Protein AF-A0A1Y2K948-F1 (afdb_monomer)

Solvent-accessible surface area (backbone atoms only — not comparable to full-atom values): 14711 Å² total; per-residue (Å²): 136,84,90,82,86,84,80,91,77,82,89,75,90,81,90,73,77,85,71,80,77,63,78,73,80,70,70,48,70,44,44,30,46,33,81,89,44,56,34,42,36,36,42,45,98,87,27,44,30,45,31,39,24,87,93,53,79,39,36,34,46,38,35,45,44,88,91,63,41,26,38,45,36,34,38,37,26,92,68,62,97,58,74,39,96,61,67,55,98,90,25,38,16,37,16,25,32,37,37,37,36,72,87,47,70,44,36,48,24,24,25,23,60,36,92,44,62,59,44,76,71,36,77,48,38,33,31,54,33,70,65,50,56,50,53,54,58,70,70,43,49,81,62,54,48,48,49,50,53,47,49,56,72,68,56,42,74,66,55,53,54,49,52,50,49,46,52,51,53,48,51,54,48,50,55,50,45,52,73,63,33,85,77,58,87,90,61,66,66,66,47,54,50,55,50,40,53,53,41,44,77,72,69,46,48,73,68,56,39,51,55,51,47,54,50,54,50,51,50,51,51,50,47,58,74,72,50,61,88,70,76,53,66,69,60,55,52,57,50,50,53,51,50,52,55,48,53,51,54,50,52,49,59,56,68,75,71,114

Structure (mmCIF, N/CA/C/O backbone):
data_AF-A0A1Y2K948-F1
#
_entry.id   AF-A0A1Y2K948-F1
#
loop_
_atom_site.group_PDB
_atom_site.id
_atom_site.type_symbol
_atom_site.label_atom_id
_atom_site.label_alt_id
_atom_site.label_comp_id
_atom_site.label_asym_id
_atom_site.label_entity_id
_atom_site.label_seq_id
_atom_site.pdbx_PDB_ins_code
_atom_site.Cartn_x
_atom_site.Cartn_y
_atom_site.Cartn_z
_atom_site.occupancy
_atom_site.B_iso_or_equiv
_atom_site.auth_seq_id
_atom_site.auth_comp_id
_atom_site.auth_asym_id
_atom_site.auth_atom_id
_atom_site.pdbx_PDB_model_num
ATOM 1 N N . MET A 1 1 ? -26.720 -6.046 -84.213 1.00 44.28 1 MET A N 1
ATOM 2 C CA . MET A 1 1 ? -26.332 -7.373 -83.690 1.00 44.28 1 MET A CA 1
ATOM 3 C C . MET A 1 1 ? -25.231 -7.142 -82.655 1.00 44.28 1 MET A C 1
ATOM 5 O O . MET A 1 1 ? -24.280 -6.462 -83.013 1.00 44.28 1 MET A O 1
ATOM 9 N N . ASN A 1 2 ? -25.423 -7.644 -81.419 1.00 40.56 2 ASN A N 1
ATOM 10 C CA . ASN A 1 2 ? -24.584 -7.545 -80.191 1.00 40.56 2 ASN A CA 1
ATOM 11 C C . ASN A 1 2 ? -24.610 -6.148 -79.521 1.00 40.56 2 ASN A C 1
ATOM 13 O O . ASN A 1 2 ? -24.194 -5.185 -80.145 1.00 40.56 2 ASN A O 1
ATOM 17 N N . ILE A 1 3 ? -25.165 -5.864 -78.329 1.00 47.41 3 ILE A N 1
ATOM 18 C CA . ILE A 1 3 ? -25.318 -6.541 -77.016 1.00 47.41 3 ILE A CA 1
ATOM 19 C C . ILE A 1 3 ? -23.983 -6.960 -76.379 1.00 47.41 3 ILE A C 1
ATOM 21 O O . ILE A 1 3 ? -23.494 -8.042 -76.670 1.00 47.41 3 ILE A O 1
ATOM 25 N N . LEU A 1 4 ? -23.462 -6.120 -75.472 1.00 49.69 4 LEU A N 1
ATOM 26 C CA . LEU A 1 4 ? -22.624 -6.445 -74.298 1.00 49.69 4 LEU A CA 1
ATOM 27 C C . LEU A 1 4 ? -22.657 -5.211 -73.364 1.00 49.69 4 LEU A C 1
ATOM 29 O O . LEU A 1 4 ? -22.265 -4.122 -73.760 1.00 49.69 4 LEU A O 1
ATOM 33 N N . GLN A 1 5 ? -23.436 -5.266 -72.275 1.00 46.66 5 GLN A N 1
ATOM 34 C CA . GLN A 1 5 ? -23.010 -5.599 -70.896 1.00 46.66 5 GLN A CA 1
ATOM 35 C C . GLN A 1 5 ? -22.245 -4.446 -70.219 1.00 46.66 5 GLN A C 1
ATOM 37 O O . GLN A 1 5 ? -21.097 -4.195 -70.540 1.00 46.66 5 GLN A O 1
ATOM 42 N N . ARG A 1 6 ? -22.900 -3.595 -69.417 1.00 44.81 6 ARG A N 1
ATOM 43 C CA . ARG A 1 6 ? -23.461 -3.780 -68.053 1.00 44.81 6 ARG A CA 1
ATOM 44 C C . ARG A 1 6 ? -22.478 -3.359 -66.948 1.00 44.81 6 ARG A C 1
ATOM 46 O O . ARG A 1 6 ? -21.492 -4.032 -66.693 1.00 44.81 6 ARG A O 1
ATOM 53 N N . SER A 1 7 ? -22.908 -2.322 -66.227 1.00 45.66 7 SER A N 1
ATOM 54 C CA . SER A 1 7 ? -22.892 -2.249 -64.760 1.00 45.66 7 SER A CA 1
ATOM 55 C C . SER A 1 7 ? -21.538 -2.058 -64.068 1.00 45.66 7 SER A C 1
ATOM 57 O O . SER A 1 7 ? -20.966 -2.991 -63.514 1.00 45.66 7 SER A O 1
ATOM 59 N N . VAL A 1 8 ? -21.112 -0.796 -63.967 1.00 50.47 8 VAL A N 1
ATOM 60 C CA . VAL A 1 8 ? -20.237 -0.338 -62.878 1.00 50.47 8 VAL A CA 1
ATOM 61 C C . VAL A 1 8 ? -21.089 -0.304 -61.607 1.00 50.47 8 VAL A C 1
ATOM 63 O O . VAL A 1 8 ? -21.916 0.586 -61.418 1.00 50.47 8 VAL A O 1
ATOM 66 N N . PHE A 1 9 ? -20.951 -1.347 -60.790 1.00 46.16 9 PHE A N 1
ATOM 67 C CA . PHE A 1 9 ? -21.604 -1.461 -59.494 1.00 46.16 9 PHE A CA 1
ATOM 68 C C . PHE A 1 9 ? -21.012 -0.454 -58.507 1.00 46.16 9 PHE A C 1
ATOM 70 O O . PHE A 1 9 ? -19.816 -0.425 -58.229 1.00 46.16 9 PHE A O 1
ATOM 77 N N . THR A 1 10 ? -21.916 0.350 -57.971 1.00 48.75 10 THR A N 1
ATOM 78 C CA . THR A 1 10 ? -21.818 1.196 -56.791 1.00 48.75 10 THR A CA 1
ATOM 79 C C . THR A 1 10 ? -21.271 0.399 -55.594 1.00 48.75 10 THR A C 1
ATOM 81 O O . THR A 1 10 ? -21.962 -0.464 -55.064 1.00 48.75 10 THR A O 1
ATOM 84 N N . LEU A 1 11 ? -20.048 0.693 -55.144 1.00 40.94 11 LEU A N 1
ATOM 85 C CA . LEU A 1 11 ? -19.504 0.254 -53.848 1.00 40.94 11 LEU A CA 1
ATOM 86 C C . LEU A 1 11 ? -19.512 1.452 -52.885 1.00 40.94 11 LEU A C 1
ATOM 88 O O . LEU A 1 11 ? -18.485 2.010 -52.515 1.00 40.94 11 LEU A O 1
ATOM 92 N N . LEU A 1 12 ? -20.723 1.877 -52.529 1.00 47.25 12 LEU A N 1
ATOM 93 C CA . LEU A 1 12 ? -21.023 2.723 -51.377 1.00 47.25 12 LEU A CA 1
ATOM 94 C C . LEU A 1 12 ? -21.830 1.854 -50.412 1.00 47.25 12 LEU A C 1
ATOM 96 O O . LEU A 1 12 ? -22.873 1.332 -50.793 1.00 47.25 12 LEU A O 1
ATOM 100 N N . GLY A 1 13 ? -21.364 1.733 -49.171 1.00 45.91 13 GLY A N 1
ATOM 101 C CA . GLY A 1 13 ? -22.181 1.225 -48.070 1.00 45.91 13 GLY A CA 1
ATOM 102 C C . GLY A 1 13 ? -21.830 -0.178 -47.590 1.00 45.91 13 GLY A C 1
ATOM 103 O O . GLY A 1 13 ? -22.513 -1.133 -47.929 1.00 45.91 13 GLY A O 1
ATOM 104 N N . ALA A 1 14 ? -20.802 -0.267 -46.741 1.00 42.69 14 ALA A N 1
ATOM 105 C CA . ALA A 1 14 ? -20.766 -1.152 -45.569 1.00 42.69 14 ALA A CA 1
ATOM 106 C C . ALA A 1 14 ? -19.476 -0.907 -44.758 1.00 42.69 14 ALA A C 1
ATOM 108 O O . ALA A 1 14 ? -18.678 -1.813 -44.553 1.00 42.69 14 ALA A O 1
ATOM 109 N N . LEU A 1 15 ? -19.254 0.325 -44.285 1.00 42.09 15 LEU A N 1
ATOM 110 C CA . LEU A 1 15 ? -18.354 0.566 -43.147 1.00 42.09 15 LEU A CA 1
ATOM 111 C C . LEU A 1 15 ? -19.220 0.840 -41.914 1.00 42.09 15 LEU A C 1
ATOM 113 O O . LEU A 1 15 ? -19.187 1.904 -41.305 1.00 42.09 15 LEU A O 1
ATOM 117 N N . ALA A 1 16 ? -20.098 -0.120 -41.633 1.00 41.72 16 ALA A N 1
ATOM 118 C CA . ALA A 1 16 ? -20.905 -0.141 -40.434 1.00 41.72 16 ALA A CA 1
ATOM 119 C C . ALA A 1 16 ? -20.088 -0.796 -39.314 1.00 41.72 16 ALA A C 1
ATOM 121 O O . ALA A 1 16 ? -19.691 -1.952 -39.426 1.00 41.72 16 ALA A O 1
ATOM 122 N N . LEU A 1 17 ? -19.904 -0.042 -38.229 1.00 42.88 17 LEU A N 1
ATOM 123 C CA . LEU A 1 17 ? -19.828 -0.560 -36.862 1.00 42.88 17 LEU A CA 1
ATOM 124 C C . LEU A 1 17 ? -18.712 -1.584 -36.592 1.00 42.88 17 LEU A C 1
ATOM 126 O O . LEU A 1 17 ? -18.973 -2.703 -36.153 1.00 42.88 17 LEU A O 1
ATOM 130 N N . LEU A 1 18 ? -17.451 -1.153 -36.683 1.00 37.81 18 LEU A N 1
ATOM 131 C CA . LEU A 1 18 ? -16.476 -1.635 -35.702 1.00 37.81 18 LEU A CA 1
ATOM 132 C C . LEU A 1 18 ? -16.803 -0.937 -34.382 1.00 37.81 18 LEU A C 1
ATOM 134 O O . LEU A 1 18 ? -16.282 0.131 -34.069 1.00 37.81 18 LEU A O 1
ATOM 138 N N . LEU A 1 19 ? -17.755 -1.533 -33.662 1.00 41.06 19 LEU A N 1
ATOM 139 C CA . LEU A 1 19 ? -17.954 -1.332 -32.236 1.00 41.06 19 LEU A CA 1
ATOM 140 C C . LEU A 1 19 ? -16.572 -1.329 -31.586 1.00 41.06 19 LEU A C 1
ATOM 142 O O . LEU A 1 19 ? -15.874 -2.341 -31.576 1.00 41.06 19 LEU A O 1
ATOM 146 N N . SER A 1 20 ? -16.180 -0.163 -31.087 1.00 37.69 20 SER A N 1
ATOM 147 C CA . SER A 1 20 ? -15.058 0.022 -30.188 1.00 37.69 20 SER A CA 1
ATOM 148 C C . SER A 1 20 ? -15.343 -0.770 -28.915 1.00 37.69 20 SER A C 1
ATOM 150 O O . SER A 1 20 ? -15.793 -0.222 -27.909 1.00 37.69 20 SER A O 1
ATOM 152 N N . SER A 1 21 ? -15.108 -2.078 -28.949 1.00 44.91 21 SER A N 1
ATOM 153 C CA . SER A 1 21 ? -14.828 -2.859 -27.756 1.00 44.91 21 SER A CA 1
ATOM 154 C C . SER A 1 21 ? -13.472 -2.378 -27.251 1.00 44.91 21 SER A C 1
ATOM 156 O O . SER A 1 21 ? -12.442 -3.008 -27.491 1.00 44.91 21 SER A O 1
ATOM 158 N N . GLY A 1 22 ? -13.466 -1.195 -26.630 1.00 49.19 22 GLY A N 1
ATOM 159 C CA . GLY A 1 22 ? -12.359 -0.797 -25.782 1.00 49.19 22 GLY A CA 1
ATOM 160 C C . GLY A 1 22 ? -12.136 -1.941 -24.794 1.00 49.19 22 GLY A C 1
ATOM 161 O O . GLY A 1 22 ? -13.126 -2.501 -24.306 1.00 49.19 22 GLY A O 1
ATOM 162 N N . PRO A 1 23 ? -10.887 -2.372 -24.561 1.00 49.88 23 PRO A N 1
ATOM 163 C CA . PRO A 1 23 ? -10.631 -3.374 -23.544 1.00 49.88 23 PRO A CA 1
ATOM 164 C C . PRO A 1 23 ? -11.259 -2.855 -22.253 1.00 49.88 23 PRO A C 1
ATOM 166 O O . PRO A 1 23 ? -10.941 -1.749 -21.820 1.00 49.88 23 PRO A O 1
ATOM 169 N N . ALA A 1 24 ? -12.204 -3.615 -21.692 1.00 48.19 24 ALA A N 1
ATOM 170 C CA . ALA A 1 24 ? -12.688 -3.357 -20.348 1.00 48.19 24 ALA A CA 1
ATOM 171 C C . ALA A 1 24 ? -11.440 -3.255 -19.471 1.00 48.19 24 ALA A C 1
ATOM 173 O O . ALA A 1 24 ? -10.643 -4.199 -19.446 1.00 48.19 24 ALA A O 1
ATOM 174 N N . LEU A 1 25 ? -11.226 -2.077 -18.882 1.00 43.94 25 LEU A N 1
ATOM 175 C CA . LEU A 1 25 ? -10.074 -1.803 -18.039 1.00 43.94 25 LEU A CA 1
ATOM 176 C C . LEU A 1 25 ? -10.052 -2.893 -16.971 1.00 43.94 25 LEU A C 1
ATOM 178 O O . LEU A 1 25 ? -11.013 -3.108 -16.230 1.00 43.94 25 LEU A O 1
ATOM 182 N N . ALA A 1 26 ? -9.033 -3.739 -17.066 1.00 52.94 26 ALA A N 1
ATOM 183 C CA . ALA A 1 26 ? -9.012 -4.987 -16.340 1.00 52.94 26 ALA A CA 1
ATOM 184 C C . ALA A 1 26 ? -8.593 -4.676 -14.908 1.00 52.94 26 ALA A C 1
ATOM 186 O O . ALA A 1 26 ? -7.407 -4.481 -14.654 1.00 52.94 26 ALA A O 1
ATOM 187 N N . MET A 1 27 ? -9.576 -4.669 -14.006 1.00 58.59 27 MET A N 1
ATOM 188 C CA . MET A 1 27 ? -9.406 -4.670 -12.553 1.00 58.59 27 MET A CA 1
ATOM 189 C C . MET A 1 27 ? -8.199 -5.547 -12.179 1.00 58.59 27 MET A C 1
ATOM 191 O O . MET A 1 27 ? -8.191 -6.759 -12.445 1.00 58.59 27 MET A O 1
ATOM 195 N N . GLN A 1 28 ? -7.133 -4.939 -11.652 1.00 71.00 28 GLN A N 1
ATOM 196 C CA . GLN A 1 28 ? -5.890 -5.662 -11.403 1.00 71.00 28 GLN A CA 1
ATOM 197 C C . GLN A 1 28 ? -5.957 -6.310 -10.020 1.00 71.00 28 GLN A C 1
ATOM 199 O O . GLN A 1 28 ? -5.697 -5.680 -8.999 1.00 71.00 28 GLN A O 1
ATOM 204 N N . GLU A 1 29 ? -6.311 -7.595 -9.988 1.00 85.38 29 GLU A N 1
ATOM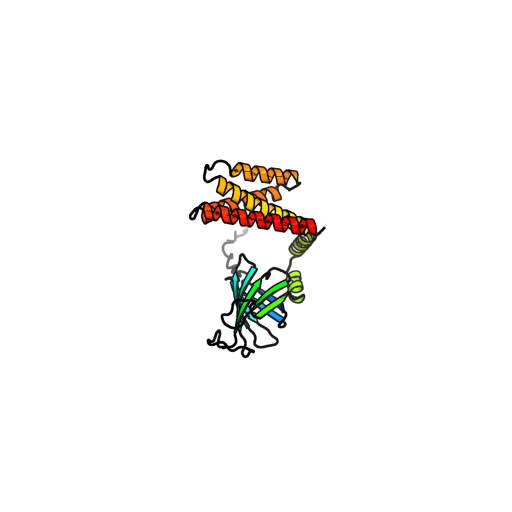 205 C CA . GLU A 1 29 ? -6.236 -8.401 -8.771 1.00 85.38 29 GLU A CA 1
ATOM 206 C C . GLU A 1 29 ? -4.814 -8.958 -8.585 1.00 85.38 29 GLU A C 1
ATOM 208 O O . GLU A 1 29 ? -4.330 -9.789 -9.364 1.00 85.38 29 GLU A O 1
ATOM 213 N N . LEU A 1 30 ? -4.135 -8.492 -7.538 1.00 88.62 30 LEU A N 1
ATOM 214 C CA . LEU A 1 30 ? -2.804 -8.910 -7.116 1.00 88.62 30 LEU A CA 1
ATOM 215 C C . LEU A 1 30 ? -2.905 -9.908 -5.958 1.00 88.62 30 LEU A C 1
ATOM 217 O O . LEU A 1 30 ? -3.477 -9.611 -4.910 1.00 88.62 30 LEU A O 1
ATOM 221 N N . GLU A 1 31 ? -2.287 -11.077 -6.107 1.00 92.31 31 GLU A N 1
ATOM 222 C CA . GLU A 1 31 ? -2.204 -12.067 -5.031 1.00 92.31 31 GLU A CA 1
ATOM 223 C C . GLU A 1 31 ? -0.875 -11.944 -4.277 1.00 92.31 31 GLU A C 1
ATOM 225 O O . GLU A 1 31 ? 0.206 -12.027 -4.869 1.00 92.31 31 GLU A O 1
ATOM 230 N N . TRP A 1 32 ? -0.943 -11.870 -2.952 1.00 93.88 32 TRP A N 1
ATOM 231 C CA . TRP A 1 32 ? 0.197 -11.758 -2.049 1.00 93.88 32 TRP A CA 1
ATOM 232 C C . TRP A 1 32 ? 0.177 -12.861 -0.992 1.00 93.88 32 TRP A C 1
ATOM 234 O O . TRP A 1 32 ? -0.871 -13.248 -0.484 1.00 93.88 32 TRP A O 1
ATOM 244 N N . LYS A 1 33 ? 1.357 -13.339 -0.600 1.00 95.06 33 LYS A N 1
ATOM 245 C CA . LYS A 1 33 ? 1.556 -14.112 0.629 1.00 95.06 33 LYS A CA 1
ATOM 246 C C . LYS A 1 33 ? 2.041 -13.155 1.710 1.00 95.06 33 LYS A C 1
ATOM 248 O O . LYS A 1 33 ? 3.154 -12.650 1.591 1.00 95.06 33 LYS A O 1
ATOM 253 N N . THR A 1 34 ? 1.234 -12.918 2.740 1.00 96.44 34 THR A N 1
ATOM 254 C CA . THR A 1 34 ? 1.553 -11.968 3.818 1.00 96.44 34 THR A CA 1
ATOM 255 C C . THR A 1 34 ? 1.812 -12.669 5.148 1.00 96.44 34 THR A C 1
ATOM 257 O O . THR A 1 34 ? 1.517 -13.858 5.293 1.00 96.44 34 THR A O 1
ATOM 260 N N . ASP A 1 35 ? 2.317 -11.920 6.127 1.00 95.00 35 ASP A N 1
ATOM 261 C CA . ASP A 1 35 ? 2.505 -12.380 7.513 1.00 95.00 35 ASP A CA 1
ATOM 262 C C . ASP A 1 35 ? 1.190 -12.867 8.159 1.00 95.00 35 ASP A C 1
ATOM 264 O O . ASP A 1 35 ? 1.210 -13.679 9.080 1.00 95.00 35 ASP A O 1
ATOM 268 N N . PHE A 1 36 ? 0.044 -12.418 7.635 1.00 94.12 36 PHE A N 1
ATOM 269 C CA . PHE A 1 36 ? -1.300 -12.753 8.114 1.00 94.12 36 PHE A CA 1
ATOM 270 C C . PHE A 1 36 ? -2.043 -13.739 7.199 1.00 94.12 36 PHE A C 1
ATOM 272 O O . PHE A 1 36 ? -3.237 -13.953 7.364 1.00 94.12 36 PHE A O 1
ATOM 279 N N . GLY A 1 37 ? -1.355 -14.350 6.229 1.00 94.62 37 GLY A N 1
ATOM 280 C CA . GLY A 1 37 ? -1.951 -15.284 5.270 1.00 94.62 37 GLY A CA 1
ATOM 281 C C . GLY A 1 37 ? -2.044 -14.723 3.847 1.00 94.62 37 GLY A C 1
ATOM 282 O O . GLY A 1 37 ? -1.470 -13.665 3.550 1.00 94.62 37 GLY A O 1
ATOM 283 N N . PRO A 1 38 ? -2.694 -15.453 2.924 1.00 95.12 38 PRO A N 1
ATOM 284 C CA . PRO A 1 38 ? -2.871 -15.003 1.552 1.00 95.12 38 PRO A CA 1
ATOM 285 C C . PRO A 1 38 ? -3.785 -13.777 1.503 1.00 95.12 38 PRO A C 1
ATOM 287 O O . PRO A 1 38 ? -4.797 -13.718 2.193 1.00 95.12 38 PRO A O 1
ATOM 290 N N . MET A 1 39 ? -3.427 -12.813 0.663 1.00 96.00 39 MET A N 1
ATOM 291 C CA . MET A 1 39 ? -4.179 -11.586 0.433 1.00 96.00 39 MET A CA 1
ATOM 292 C C . MET A 1 39 ? -4.404 -11.419 -1.065 1.00 96.00 39 MET A C 1
ATOM 294 O O . MET A 1 39 ? -3.447 -11.456 -1.835 1.00 96.00 39 MET A O 1
ATOM 298 N N . ALA A 1 40 ? -5.647 -11.198 -1.466 1.00 94.88 40 ALA A N 1
ATOM 299 C CA . ALA A 1 40 ? -5.989 -10.709 -2.793 1.00 94.88 40 ALA A CA 1
ATOM 300 C C . ALA A 1 40 ? -6.272 -9.208 -2.688 1.00 94.88 40 ALA A C 1
ATOM 302 O O . ALA A 1 40 ? -7.168 -8.814 -1.944 1.00 94.88 40 ALA A O 1
ATOM 303 N N . LEU A 1 41 ? -5.490 -8.379 -3.375 1.00 94.44 41 LEU A N 1
ATOM 304 C CA . LEU A 1 41 ? -5.645 -6.927 -3.412 1.00 94.44 41 LEU A CA 1
ATOM 305 C C . LEU A 1 41 ? -6.113 -6.517 -4.804 1.00 94.44 41 LEU A C 1
ATOM 307 O O . LEU A 1 41 ? -5.426 -6.775 -5.785 1.00 94.44 41 LEU A O 1
ATOM 311 N N . THR A 1 42 ? -7.273 -5.886 -4.874 1.00 93.56 42 THR A N 1
ATOM 312 C CA . THR A 1 42 ? -7.817 -5.290 -6.091 1.00 93.56 42 THR A CA 1
ATOM 313 C C . THR A 1 42 ? -7.569 -3.793 -6.051 1.00 93.56 42 THR A C 1
ATOM 315 O O . THR A 1 42 ? -7.819 -3.177 -5.016 1.00 93.56 42 THR A O 1
ATOM 318 N N . ILE A 1 43 ? -7.075 -3.235 -7.153 1.00 90.44 43 ILE A N 1
ATOM 319 C CA . ILE A 1 43 ? -6.892 -1.794 -7.335 1.00 90.44 43 ILE A CA 1
ATOM 320 C C . ILE A 1 43 ? -7.679 -1.392 -8.584 1.00 90.44 43 ILE A C 1
ATOM 322 O O . ILE A 1 43 ? -7.489 -1.992 -9.649 1.00 90.44 43 ILE A O 1
ATOM 326 N N . ASP A 1 44 ? -8.569 -0.423 -8.416 1.00 89.12 44 ASP A N 1
ATOM 327 C CA . ASP A 1 44 ? -9.372 0.178 -9.475 1.00 89.12 44 ASP A CA 1
ATOM 328 C C . ASP A 1 44 ? -8.604 1.327 -10.148 1.00 89.12 44 ASP A C 1
ATOM 330 O O . ASP A 1 44 ? -7.613 1.835 -9.620 1.00 89.12 44 ASP A O 1
ATOM 334 N N . ASP A 1 45 ? -9.066 1.755 -11.324 1.00 84.06 45 ASP A N 1
ATOM 335 C CA . ASP A 1 45 ? -8.378 2.775 -12.131 1.00 84.06 45 ASP A CA 1
ATOM 336 C C . ASP A 1 45 ? -8.337 4.162 -11.465 1.00 84.06 45 ASP A C 1
ATOM 338 O O . ASP A 1 45 ? -7.502 4.990 -11.820 1.00 84.06 45 ASP A O 1
ATOM 342 N N . ASP A 1 46 ? -9.233 4.428 -10.510 1.00 86.00 46 ASP A N 1
ATOM 343 C CA . ASP A 1 46 ? -9.267 5.671 -9.727 1.00 86.00 46 ASP A CA 1
ATOM 344 C C . ASP A 1 46 ? -8.370 5.623 -8.475 1.00 86.00 46 ASP A C 1
ATOM 346 O O . ASP A 1 46 ? -8.388 6.540 -7.651 1.00 86.00 46 ASP A O 1
ATOM 350 N N . GLY A 1 47 ? -7.603 4.540 -8.319 1.00 88.69 47 GLY A N 1
ATOM 351 C CA . GLY A 1 47 ? -6.727 4.303 -7.182 1.00 88.69 47 GLY A CA 1
ATOM 352 C C . GLY A 1 47 ? -7.442 3.734 -5.957 1.00 88.69 47 GLY A C 1
ATOM 353 O O . GLY A 1 47 ? -6.776 3.442 -4.962 1.00 88.69 47 GLY A O 1
ATOM 354 N N . THR A 1 48 ? -8.762 3.530 -5.982 1.00 94.19 48 THR A N 1
ATOM 355 C CA . THR A 1 48 ? -9.472 2.827 -4.906 1.00 94.19 48 THR A CA 1
ATOM 356 C C . THR A 1 48 ? -8.987 1.384 -4.821 1.00 94.19 48 THR A C 1
ATOM 358 O O . THR A 1 48 ? -8.731 0.732 -5.830 1.00 94.19 48 THR A O 1
ATOM 361 N N . ALA A 1 49 ? -8.832 0.864 -3.603 1.00 95.12 49 ALA A N 1
ATOM 362 C CA . ALA A 1 49 ? -8.342 -0.489 -3.399 1.00 95.12 49 ALA A CA 1
ATOM 363 C C 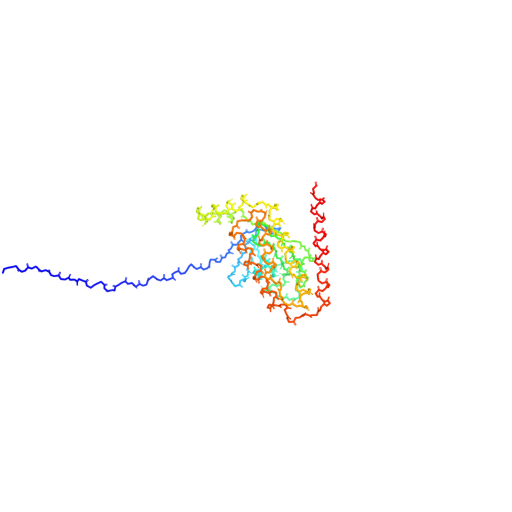. ALA A 1 49 ? -9.106 -1.250 -2.307 1.00 95.12 49 ALA A C 1
ATOM 365 O O . ALA A 1 49 ? -9.317 -0.756 -1.192 1.00 95.12 49 ALA A O 1
ATOM 366 N N . GLU A 1 50 ? -9.458 -2.503 -2.612 1.00 97.31 50 GLU A N 1
ATOM 367 C CA . GLU A 1 50 ? -10.047 -3.464 -1.675 1.00 97.31 50 GLU A CA 1
ATOM 368 C C . GLU A 1 50 ? -9.145 -4.697 -1.556 1.00 97.31 50 GLU A C 1
ATOM 370 O O . GLU A 1 50 ? -8.755 -5.313 -2.548 1.00 97.31 50 GLU A O 1
ATOM 375 N N . GLY A 1 51 ? -8.834 -5.097 -0.324 1.00 96.62 51 GLY A N 1
ATOM 376 C CA . GLY A 1 51 ? -8.116 -6.336 -0.037 1.00 96.62 51 GLY A CA 1
ATOM 377 C C . GLY A 1 51 ? -9.006 -7.370 0.642 1.00 96.62 51 GLY A C 1
ATOM 378 O O . GLY A 1 51 ? -9.837 -7.029 1.483 1.00 96.62 51 GLY A O 1
ATOM 379 N N . LYS A 1 52 ? -8.818 -8.649 0.318 1.00 96.81 52 LYS A N 1
ATOM 380 C CA . LYS A 1 52 ? -9.540 -9.783 0.910 1.00 96.81 52 LYS A CA 1
ATOM 381 C C . LYS A 1 52 ? -8.560 -10.860 1.350 1.00 96.81 52 LYS A C 1
ATOM 383 O O . LYS A 1 52 ? -7.604 -11.169 0.641 1.00 96.81 52 LYS A O 1
ATOM 388 N N . TYR A 1 53 ? -8.834 -11.455 2.502 1.00 94.62 53 TYR A N 1
ATOM 389 C CA . TYR A 1 53 ? -8.091 -12.595 3.029 1.00 94.62 53 TYR A CA 1
ATOM 390 C C . TYR A 1 53 ? -8.926 -13.862 2.866 1.00 94.62 53 TYR A C 1
ATOM 392 O O . TYR A 1 53 ? -9.725 -14.125 3.745 1.00 94.62 53 TYR A O 1
ATOM 400 N N . PRO A 1 54 ? -8.807 -14.646 1.783 1.00 88.75 54 PRO A N 1
ATOM 401 C CA . PRO A 1 54 ? -9.740 -15.741 1.483 1.00 88.75 54 PRO A CA 1
ATOM 402 C C . PRO A 1 54 ? -9.849 -16.808 2.582 1.00 88.75 54 PRO A C 1
ATOM 404 O O . PRO A 1 54 ? -10.891 -17.448 2.708 1.00 88.75 54 PRO A O 1
ATOM 407 N N . ASP A 1 55 ? -8.810 -16.967 3.400 1.00 87.50 55 ASP A N 1
ATOM 408 C CA . ASP A 1 55 ? -8.783 -17.947 4.488 1.00 87.50 55 ASP A CA 1
ATOM 409 C C . ASP A 1 55 ? -9.602 -17.501 5.716 1.00 87.50 55 ASP A C 1
ATOM 411 O O . ASP A 1 55 ? -9.860 -18.302 6.615 1.00 87.50 55 ASP A O 1
ATOM 415 N N . TYR A 1 56 ? -10.014 -16.229 5.784 1.00 90.19 56 TYR A N 1
ATOM 416 C CA . TYR A 1 56 ? -10.862 -15.706 6.854 1.00 90.19 56 TYR A CA 1
ATOM 417 C C . TYR A 1 56 ? -11.701 -14.498 6.398 1.00 90.19 56 TYR A C 1
ATOM 419 O O . TYR A 1 56 ? -11.830 -14.165 5.232 1.00 90.19 56 TYR A O 1
ATOM 427 N N . THR A 1 57 ? -12.383 -13.826 7.314 1.00 92.12 57 THR A N 1
ATOM 428 C CA . THR A 1 57 ? -13.311 -12.730 6.973 1.00 92.12 57 THR A CA 1
ATOM 429 C C . THR A 1 57 ? -12.652 -11.347 7.014 1.00 92.12 57 THR A C 1
ATOM 431 O O . THR A 1 57 ? -13.329 -10.345 7.244 1.00 92.12 57 THR A O 1
ATOM 434 N N . GLY A 1 58 ? -11.325 -11.285 6.881 1.00 95.31 58 GLY A N 1
ATOM 435 C CA . GLY A 1 58 ? -10.562 -10.042 6.933 1.00 95.31 58 GLY A CA 1
ATOM 436 C C . GLY A 1 58 ? -10.606 -9.288 5.616 1.00 95.31 58 GLY A C 1
ATOM 437 O O . GLY A 1 58 ? -10.483 -9.881 4.543 1.00 95.31 58 GLY A O 1
ATOM 438 N N . LYS A 1 59 ? -10.767 -7.970 5.712 1.00 97.94 59 LYS A N 1
ATOM 439 C CA . LYS A 1 59 ? -10.824 -7.073 4.561 1.00 97.94 59 LYS A CA 1
ATOM 440 C C . LYS A 1 59 ? -9.928 -5.861 4.748 1.00 97.94 59 LYS A C 1
ATOM 442 O O . LYS A 1 59 ? -9.671 -5.453 5.880 1.00 97.94 59 LYS A O 1
ATOM 447 N N . LEU A 1 60 ? -9.499 -5.283 3.637 1.00 98.19 60 LEU A N 1
ATOM 448 C CA . LEU A 1 60 ? -8.794 -4.013 3.565 1.00 98.19 60 LEU A CA 1
ATOM 449 C C . LEU A 1 60 ? -9.603 -3.047 2.705 1.00 98.19 60 LEU A C 1
ATOM 451 O O . LEU A 1 60 ? -10.153 -3.461 1.688 1.00 98.19 60 LEU A O 1
ATOM 455 N N . TYR A 1 61 ? -9.630 -1.780 3.095 1.00 98.38 61 TYR A N 1
ATOM 456 C CA . TYR A 1 61 ? -10.247 -0.700 2.330 1.00 98.38 61 TYR A CA 1
ATOM 457 C C . TYR A 1 61 ? -9.314 0.502 2.338 1.00 98.38 61 TYR A C 1
ATOM 459 O O . TYR A 1 61 ? -8.839 0.889 3.408 1.00 98.38 61 TYR A O 1
ATOM 467 N N . GLY A 1 62 ? -9.053 1.098 1.183 1.00 97.38 62 GLY A N 1
ATOM 468 C CA . GLY A 1 62 ? -8.181 2.263 1.096 1.00 97.38 62 GLY A CA 1
ATOM 469 C C . GLY A 1 62 ? -7.982 2.737 -0.331 1.00 97.38 62 GLY A C 1
ATOM 470 O O . GLY A 1 62 ? -8.788 2.439 -1.209 1.00 97.38 62 GLY A O 1
ATOM 471 N N . SER A 1 63 ? -6.889 3.456 -0.541 1.00 96.00 63 SER A N 1
ATOM 472 C CA . SER A 1 63 ? -6.473 3.931 -1.854 1.00 96.00 63 SER A CA 1
ATOM 473 C C . SER A 1 63 ? -4.974 3.743 -2.048 1.00 96.00 63 SER A C 1
ATOM 475 O O . SER A 1 63 ? -4.202 3.714 -1.082 1.00 96.00 63 SER A O 1
ATOM 477 N N . VAL A 1 64 ? -4.564 3.614 -3.303 1.00 93.12 64 VAL A N 1
ATOM 478 C CA . VAL A 1 64 ? -3.172 3.652 -3.731 1.00 93.12 64 VAL A CA 1
ATOM 479 C C . VAL A 1 64 ? -2.854 5.066 -4.186 1.00 93.12 64 VAL A C 1
ATOM 481 O O . VAL A 1 64 ? -3.563 5.651 -4.993 1.00 93.12 64 VAL A O 1
ATOM 484 N N . GLU A 1 65 ? -1.791 5.633 -3.635 1.00 87.88 65 GLU A N 1
ATOM 485 C CA . GLU A 1 65 ? -1.269 6.918 -4.081 1.00 87.88 65 GLU A CA 1
ATOM 486 C C . GLU A 1 65 ? -0.350 6.677 -5.288 1.00 87.88 65 GLU A C 1
ATOM 488 O O . GLU A 1 65 ? 0.730 6.092 -5.136 1.00 87.88 65 GLU A O 1
ATOM 493 N N . ASP A 1 66 ? -0.788 7.124 -6.471 1.00 64.00 66 ASP A N 1
ATOM 494 C CA . ASP A 1 66 ? -0.178 6.843 -7.785 1.00 64.00 66 ASP A CA 1
ATOM 495 C C . ASP A 1 66 ? 1.339 7.073 -7.836 1.00 64.00 66 ASP A C 1
ATOM 497 O O . ASP A 1 66 ? 2.085 6.299 -8.434 1.00 64.00 66 ASP A O 1
ATOM 501 N N . ASN A 1 67 ? 1.825 8.106 -7.148 1.00 63.50 67 ASN A N 1
ATOM 502 C CA . ASN A 1 67 ? 3.236 8.498 -7.187 1.00 63.50 67 ASN A CA 1
ATOM 503 C C . ASN A 1 67 ? 4.118 7.740 -6.184 1.00 63.50 67 ASN A C 1
ATOM 505 O O . ASN A 1 67 ? 5.344 7.769 -6.291 1.00 63.50 67 ASN A O 1
ATOM 509 N N . GLU A 1 68 ? 3.522 7.085 -5.187 1.00 59.84 68 GLU A N 1
ATOM 510 C CA . GLU A 1 68 ? 4.262 6.521 -4.054 1.00 59.84 68 GLU A CA 1
ATOM 511 C C . GLU A 1 68 ? 4.255 4.988 -4.013 1.00 59.84 68 GLU A C 1
ATOM 513 O O . GLU A 1 68 ? 4.928 4.402 -3.160 1.00 59.84 68 GLU A O 1
ATOM 518 N N . ASN A 1 69 ? 3.524 4.317 -4.918 1.00 83.56 69 ASN A N 1
ATOM 519 C CA . ASN A 1 69 ? 3.290 2.865 -4.849 1.00 83.56 69 ASN A CA 1
ATOM 520 C C . ASN A 1 69 ? 2.885 2.438 -3.425 1.00 83.56 69 ASN A C 1
ATOM 522 O O . ASN A 1 69 ? 3.369 1.432 -2.878 1.00 83.56 69 ASN A O 1
ATOM 526 N N . ARG A 1 70 ? 2.051 3.283 -2.807 1.00 92.25 70 ARG A N 1
ATOM 527 C CA . ARG A 1 70 ? 1.721 3.257 -1.388 1.00 92.25 70 ARG A CA 1
ATOM 528 C C . ARG A 1 70 ? 0.222 3.104 -1.223 1.00 92.25 70 ARG A C 1
ATOM 530 O O . ARG A 1 70 ? -0.533 3.965 -1.651 1.00 92.25 70 ARG A O 1
ATOM 537 N N . PHE A 1 71 ? -0.192 2.029 -0.566 1.00 96.12 71 PHE A N 1
ATOM 538 C CA . PHE A 1 71 ? -1.567 1.867 -0.110 1.00 96.12 71 PHE A CA 1
ATOM 539 C C . PHE A 1 71 ? -1.702 2.480 1.275 1.00 96.12 71 PHE A C 1
ATOM 541 O O . PHE A 1 71 ? -0.894 2.187 2.162 1.00 96.12 71 PHE A O 1
ATOM 548 N N . VAL A 1 72 ? -2.743 3.279 1.472 1.00 97.31 72 VAL A N 1
ATOM 549 C CA . VAL A 1 72 ? -3.130 3.829 2.771 1.00 97.31 72 VAL A CA 1
ATOM 550 C C . VAL A 1 72 ? -4.592 3.487 3.010 1.00 97.31 72 VAL A C 1
ATOM 552 O O . VAL A 1 72 ? -5.445 3.732 2.158 1.00 97.31 72 VAL A O 1
ATOM 555 N N . GLY A 1 73 ? -4.897 2.909 4.169 1.00 97.75 73 GLY A N 1
ATOM 556 C CA . GLY A 1 73 ? -6.263 2.498 4.448 1.00 97.75 73 GLY A CA 1
ATOM 557 C C . GLY A 1 73 ? -6.473 1.863 5.810 1.00 97.75 73 GLY A C 1
ATOM 558 O O . GLY A 1 73 ? -5.753 2.121 6.779 1.00 97.75 73 GLY A O 1
ATOM 559 N N . TYR A 1 74 ? -7.490 1.010 5.866 1.00 98.31 74 TYR A N 1
ATOM 560 C CA . TYR A 1 74 ? -7.941 0.329 7.066 1.00 98.31 74 TYR A CA 1
ATOM 561 C C . TYR A 1 74 ? -8.060 -1.169 6.832 1.00 98.31 74 TYR A C 1
ATOM 563 O O . TYR A 1 74 ? -8.545 -1.605 5.790 1.00 98.31 74 TYR A O 1
ATOM 571 N N . TRP A 1 75 ? -7.690 -1.953 7.839 1.00 98.44 75 TRP A N 1
ATOM 572 C CA . TRP A 1 75 ? -8.079 -3.354 7.920 1.00 98.44 75 TRP A CA 1
ATOM 573 C C . TRP A 1 75 ? -9.328 -3.484 8.789 1.00 98.44 75 TRP A C 1
ATOM 575 O O . TRP A 1 75 ? -9.500 -2.742 9.754 1.00 98.44 75 TRP A O 1
ATOM 585 N N . VAL A 1 76 ? -10.210 -4.420 8.444 1.00 98.38 76 VAL A N 1
ATOM 586 C CA . VAL A 1 76 ? -11.485 -4.659 9.130 1.00 98.38 76 VAL A CA 1
ATOM 587 C C . VAL A 1 76 ? -11.714 -6.160 9.267 1.00 98.38 76 VAL A C 1
ATOM 589 O O . VAL A 1 76 ? -11.531 -6.917 8.314 1.00 98.38 76 VAL A O 1
ATOM 592 N N . GLN A 1 77 ? -12.131 -6.601 10.453 1.00 96.69 77 GLN A N 1
ATOM 593 C CA . GLN A 1 77 ? -12.437 -8.004 10.751 1.00 96.69 77 GLN A CA 1
ATOM 594 C C . GLN A 1 77 ? -13.705 -8.109 11.611 1.00 96.69 77 GLN A C 1
ATOM 596 O O . GLN A 1 77 ? -14.067 -7.142 12.273 1.00 96.69 77 GLN A O 1
ATOM 601 N N . PRO A 1 78 ? -14.407 -9.254 11.664 1.00 95.00 78 PRO A N 1
ATOM 602 C CA . PRO A 1 78 ? -15.559 -9.416 12.558 1.00 95.00 78 PRO A CA 1
ATOM 603 C C . PRO A 1 78 ? -15.198 -9.480 14.043 1.00 95.00 78 PRO A C 1
ATOM 605 O O . PRO A 1 78 ? -16.044 -9.183 14.885 1.00 95.00 78 PRO A O 1
ATOM 608 N N . ARG A 1 79 ? -13.969 -9.902 14.365 1.00 94.38 79 ARG A N 1
ATOM 609 C CA . ARG A 1 79 ? -13.417 -9.993 15.722 1.00 94.38 79 ARG A CA 1
ATOM 610 C C . ARG A 1 79 ? -11.916 -9.741 15.683 1.00 94.38 79 ARG A C 1
ATOM 612 O O . ARG A 1 79 ? -11.267 -10.116 14.715 1.00 94.38 79 ARG A O 1
ATOM 619 N N . SER A 1 80 ? -11.396 -9.132 16.740 1.00 94.31 80 SER A N 1
ATOM 620 C CA . SER A 1 80 ? -9.967 -8.948 16.980 1.00 94.31 80 SER A CA 1
ATOM 621 C C . SER A 1 80 ? -9.722 -8.737 18.479 1.00 94.31 80 SER A C 1
ATOM 623 O O . SER A 1 80 ? -10.682 -8.629 19.247 1.00 94.31 80 SER A O 1
ATOM 625 N N . GLU A 1 81 ? -8.462 -8.682 18.901 1.00 94.25 81 GLU A N 1
ATOM 626 C CA . GLU A 1 81 ? -8.072 -8.514 20.309 1.00 94.25 81 GLU A CA 1
ATOM 627 C C . GLU A 1 81 ? -8.522 -7.164 20.876 1.00 94.25 81 GLU A C 1
ATOM 629 O O . GLU A 1 81 ? -8.898 -7.073 22.045 1.00 94.25 81 GLU A O 1
ATOM 634 N N . LEU A 1 82 ? -8.520 -6.119 20.040 1.00 97.31 82 LEU A N 1
ATOM 635 C CA . LEU A 1 82 ? -8.944 -4.780 20.429 1.00 97.31 82 LEU A CA 1
ATOM 636 C C . LEU A 1 82 ? -10.229 -4.368 19.708 1.00 97.31 82 LEU A C 1
ATOM 638 O O . LEU A 1 82 ? -10.299 -4.339 18.478 1.00 97.31 82 LEU A O 1
ATOM 642 N N . ARG A 1 83 ? -11.236 -3.988 20.498 1.00 98.25 83 ARG A N 1
ATOM 643 C CA . ARG A 1 83 ? -12.465 -3.356 20.016 1.00 98.25 83 ARG A CA 1
ATOM 644 C C . ARG A 1 83 ? -12.315 -1.834 20.028 1.00 98.25 83 ARG A C 1
ATOM 646 O O . ARG A 1 83 ? -11.970 -1.256 21.054 1.00 98.25 83 ARG A O 1
ATOM 653 N N . CYS A 1 84 ? -12.644 -1.195 18.915 1.00 98.31 84 CYS A N 1
ATOM 654 C CA . CYS A 1 84 ? -12.681 0.255 18.767 1.00 98.31 84 CYS A CA 1
ATOM 655 C C . CYS A 1 84 ? -14.002 0.847 19.275 1.00 98.31 84 CYS A C 1
ATOM 657 O O . CYS A 1 84 ? -15.036 0.171 19.309 1.00 98.31 84 CYS A O 1
ATOM 659 N N . SER A 1 85 ? -13.967 2.125 19.660 1.00 98.06 85 SER A N 1
ATOM 660 C CA . SER A 1 85 ? -15.151 2.888 20.081 1.00 98.06 85 SER A CA 1
ATOM 661 C C . SER A 1 85 ? -16.159 3.056 18.944 1.00 98.06 85 SER A C 1
ATOM 663 O O . SER A 1 85 ? -17.365 2.974 19.167 1.00 98.06 85 SER A O 1
ATOM 665 N N . GLU A 1 86 ? -15.663 3.239 17.723 1.00 97.81 86 GLU A N 1
ATOM 666 C CA . GLU A 1 86 ? -16.465 3.477 16.527 1.00 97.81 86 GLU A CA 1
ATOM 667 C C . GLU A 1 86 ? -16.422 2.289 15.569 1.00 97.81 86 GLU A C 1
ATOM 669 O O . GLU A 1 86 ? -15.448 1.530 15.517 1.00 97.81 86 GLU A O 1
ATOM 674 N N . LYS A 1 87 ? -17.489 2.136 14.781 1.00 98.12 87 LYS A N 1
ATOM 675 C CA . LYS A 1 87 ? -17.540 1.133 13.718 1.00 98.12 87 LYS A CA 1
ATOM 676 C C . LYS A 1 87 ? -17.030 1.718 12.406 1.00 98.12 87 LYS A C 1
ATOM 678 O O . LYS A 1 87 ? -17.450 2.800 12.015 1.00 98.12 87 LYS A O 1
ATOM 683 N N . ARG A 1 88 ? -16.233 0.942 11.673 1.00 97.62 88 ARG A N 1
ATOM 684 C CA . ARG A 1 88 ? -15.889 1.198 10.268 1.00 97.62 88 ARG A CA 1
ATOM 685 C C . ARG A 1 88 ? -16.290 -0.002 9.426 1.00 97.62 88 ARG A C 1
ATOM 687 O O . ARG A 1 88 ? -16.097 -1.143 9.840 1.00 97.62 88 ARG A O 1
ATOM 694 N N . HIS A 1 89 ? -16.911 0.258 8.275 1.00 96.19 89 HIS A N 1
ATOM 695 C CA . HIS A 1 89 ? -17.440 -0.781 7.380 1.00 96.19 89 HIS A CA 1
ATOM 696 C C . HIS A 1 89 ? -18.262 -1.857 8.124 1.00 96.19 89 HIS A C 1
ATOM 698 O O . HIS A 1 89 ? -18.119 -3.055 7.893 1.00 96.19 89 HIS A O 1
ATOM 704 N N . GLY A 1 90 ? -19.093 -1.424 9.080 1.00 96.88 90 GLY A N 1
ATOM 705 C CA . GLY A 1 90 ? -19.978 -2.294 9.861 1.00 96.88 90 GLY A CA 1
ATOM 706 C C . GLY A 1 90 ? -19.341 -3.026 11.052 1.00 96.88 90 GLY A C 1
ATOM 707 O O . GLY A 1 90 ? -20.086 -3.578 11.866 1.00 96.88 90 GLY A O 1
ATOM 708 N N . SER A 1 91 ? -18.015 -2.990 11.231 1.00 98.06 91 SER A N 1
ATOM 709 C CA . SER A 1 91 ? -17.328 -3.666 12.343 1.00 98.06 91 SER A CA 1
ATOM 710 C C . SER A 1 91 ? -16.698 -2.696 13.340 1.00 98.06 91 SER A C 1
ATOM 712 O O . SER A 1 91 ? -16.201 -1.639 12.967 1.00 98.06 91 SER A O 1
ATOM 714 N N . ALA A 1 92 ? -16.679 -3.085 14.618 1.00 98.44 92 ALA A N 1
ATOM 715 C CA . ALA A 1 92 ? -15.938 -2.399 15.680 1.00 98.44 92 ALA A CA 1
ATOM 716 C C . ALA A 1 92 ? -14.496 -2.923 15.838 1.00 98.44 92 ALA A C 1
ATOM 718 O O . ALA A 1 92 ? -13.806 -2.519 16.766 1.00 98.44 92 ALA A O 1
ATOM 719 N N . PHE A 1 93 ? -14.046 -3.841 14.980 1.00 98.31 93 PHE A N 1
ATOM 720 C CA . PHE A 1 93 ? -12.692 -4.395 15.005 1.00 98.31 93 PHE A CA 1
ATOM 721 C C . PHE A 1 93 ? -11.989 -4.027 13.707 1.00 98.31 93 PHE A C 1
ATOM 723 O O . PHE A 1 93 ? -12.200 -4.646 12.660 1.00 98.31 93 PHE A O 1
ATOM 730 N N . TRP A 1 94 ? -11.211 -2.958 13.778 1.00 98.69 94 TRP A N 1
ATOM 731 C CA . TRP A 1 94 ? -10.512 -2.392 12.640 1.00 98.69 94 TRP A CA 1
ATOM 732 C C . TRP A 1 94 ? -9.260 -1.654 13.109 1.00 98.69 94 TRP A C 1
ATOM 734 O O . TRP A 1 94 ? -9.059 -1.418 14.305 1.00 98.69 94 TRP A O 1
ATOM 744 N N . GLY A 1 95 ? -8.429 -1.247 12.163 1.00 98.50 95 GLY A N 1
ATOM 745 C CA . GLY A 1 95 ? -7.327 -0.340 12.436 1.00 98.50 95 GLY A CA 1
ATOM 746 C C . GLY A 1 95 ? -6.679 0.186 11.170 1.00 98.50 95 GLY A C 1
ATOM 747 O O . GLY A 1 95 ? -7.108 -0.160 10.070 1.00 98.50 95 GLY A O 1
ATOM 748 N N . GLN A 1 96 ? -5.687 1.061 11.315 1.00 98.50 96 GLN A N 1
ATOM 749 C CA . GLN A 1 96 ? -5.005 1.651 10.165 1.00 98.50 96 GLN A CA 1
ATOM 750 C C . GLN A 1 96 ? -3.932 0.714 9.617 1.00 98.50 96 GLN A C 1
ATOM 752 O O . GLN A 1 96 ? -3.306 -0.053 10.356 1.00 98.50 96 GLN A O 1
ATOM 757 N N . VAL A 1 97 ? -3.692 0.808 8.314 1.00 98.31 97 VAL A N 1
ATOM 758 C CA . VAL A 1 97 ? -2.636 0.077 7.622 1.00 98.31 97 VAL A CA 1
ATOM 759 C C . VAL A 1 97 ? -2.046 0.929 6.504 1.00 98.31 97 VAL A C 1
ATOM 761 O O . VAL A 1 97 ? -2.746 1.679 5.825 1.00 98.31 97 VAL A O 1
ATOM 764 N N . ILE A 1 98 ? -0.735 0.808 6.324 1.00 97.81 98 ILE A N 1
ATOM 765 C CA . ILE A 1 98 ? -0.020 1.351 5.172 1.00 97.81 98 ILE A CA 1
ATOM 766 C C . ILE A 1 98 ? 0.819 0.232 4.581 1.00 97.81 98 ILE A C 1
ATOM 768 O O . ILE A 1 98 ? 1.528 -0.438 5.335 1.00 97.81 98 ILE A O 1
ATOM 772 N N . PHE A 1 99 ? 0.787 0.080 3.258 1.00 97.00 99 PHE A N 1
ATOM 773 C CA . PHE A 1 99 ? 1.731 -0.745 2.507 1.00 97.00 99 PHE A CA 1
ATOM 774 C C . PHE A 1 99 ? 2.552 0.114 1.556 1.00 97.00 99 PHE A C 1
ATOM 776 O O . PHE A 1 99 ? 2.026 1.023 0.928 1.00 97.00 99 PHE A O 1
ATOM 783 N N . THR A 1 100 ? 3.831 -0.206 1.417 1.00 94.44 100 THR A N 1
ATOM 784 C CA . THR A 1 100 ? 4.741 0.384 0.425 1.00 94.44 100 THR A CA 1
ATOM 785 C C . THR A 1 100 ? 5.364 -0.720 -0.420 1.00 94.44 100 THR A C 1
ATOM 787 O O . THR A 1 100 ? 5.604 -1.812 0.108 1.00 94.44 100 THR A O 1
ATOM 790 N N . GLY A 1 101 ? 5.698 -0.417 -1.676 1.00 86.44 101 GLY A N 1
ATOM 791 C CA . GLY A 1 101 ? 6.342 -1.374 -2.583 1.00 86.44 101 GLY A CA 1
ATOM 792 C C . GLY A 1 101 ? 5.339 -2.273 -3.307 1.00 86.44 101 GLY A C 1
ATOM 793 O O . GLY A 1 101 ? 5.644 -3.421 -3.602 1.00 86.44 101 GLY A O 1
ATOM 794 N N . LEU A 1 102 ? 4.128 -1.776 -3.581 1.00 83.38 102 LEU A N 1
ATOM 795 C CA . LEU A 1 102 ? 3.087 -2.549 -4.279 1.00 83.38 102 LEU A CA 1
ATOM 796 C C . LEU A 1 102 ? 3.476 -2.942 -5.711 1.00 83.38 102 LEU A C 1
ATOM 798 O O . LEU A 1 102 ? 3.017 -3.963 -6.209 1.00 83.38 102 LEU A O 1
ATOM 802 N N . SER A 1 103 ? 4.336 -2.151 -6.353 1.00 75.69 103 SER A N 1
ATOM 803 C CA . SER A 1 103 ? 4.908 -2.437 -7.673 1.00 75.69 103 SER A CA 1
ATOM 804 C C . SER A 1 103 ? 6.140 -3.350 -7.617 1.00 75.69 103 SER A C 1
ATOM 806 O O . SER A 1 103 ? 6.669 -3.751 -8.655 1.00 75.69 103 SER A O 1
ATOM 808 N N . GLU A 1 104 ? 6.612 -3.697 -6.417 1.00 78.69 104 GLU A N 1
ATOM 809 C CA . GLU A 1 104 ? 7.738 -4.600 -6.205 1.00 78.69 104 GLU A CA 1
ATOM 810 C C . GLU A 1 104 ? 7.256 -6.042 -5.969 1.00 78.69 104 GLU A C 1
ATOM 812 O O . GLU A 1 104 ? 6.092 -6.317 -5.694 1.00 78.69 104 GLU A O 1
ATOM 817 N N . ALA A 1 105 ? 8.178 -7.010 -6.013 1.00 84.31 105 ALA A N 1
ATOM 818 C CA . ALA A 1 105 ? 7.862 -8.398 -5.658 1.00 84.31 105 ALA A CA 1
ATOM 819 C C . ALA A 1 105 ? 7.643 -8.607 -4.140 1.00 84.31 105 ALA A C 1
ATOM 821 O O . ALA A 1 105 ? 7.302 -9.714 -3.711 1.00 84.31 105 ALA A O 1
ATOM 822 N N . SER A 1 106 ? 7.855 -7.569 -3.325 1.00 88.25 106 SER A N 1
ATOM 823 C CA . SER A 1 106 ? 7.691 -7.583 -1.873 1.00 88.25 106 SER A CA 1
ATOM 824 C C . SER A 1 106 ? 7.002 -6.318 -1.385 1.00 88.25 106 SER A C 1
ATOM 826 O O . SER A 1 106 ? 7.439 -5.223 -1.719 1.00 88.25 106 SER A O 1
ATOM 828 N N . LEU A 1 107 ? 6.005 -6.476 -0.519 1.00 92.31 107 LEU A N 1
ATOM 829 C CA . LEU A 1 107 ? 5.326 -5.378 0.155 1.00 92.31 107 LEU A CA 1
ATOM 830 C C . LEU A 1 107 ? 5.822 -5.274 1.603 1.00 92.31 107 LEU A C 1
ATOM 832 O O . LEU A 1 107 ? 6.007 -6.281 2.297 1.00 92.31 107 LEU A O 1
ATOM 836 N N . LYS A 1 108 ? 6.011 -4.044 2.078 1.00 96.56 108 LYS A N 1
ATOM 837 C CA . LYS A 1 108 ? 6.277 -3.749 3.492 1.00 96.56 108 LYS A CA 1
ATOM 838 C C . LYS A 1 108 ? 5.099 -3.002 4.066 1.00 96.56 108 LYS A C 1
ATOM 840 O O . LYS A 1 108 ? 4.707 -1.976 3.513 1.00 96.56 108 LYS A O 1
ATOM 845 N N . GLY A 1 109 ? 4.578 -3.490 5.182 1.00 97.31 109 GLY A N 1
ATOM 846 C CA . GLY A 1 109 ? 3.422 -2.890 5.822 1.00 97.31 109 GLY A CA 1
ATOM 847 C C . GLY A 1 109 ? 3.636 -2.534 7.271 1.00 97.31 109 GLY A C 1
ATOM 848 O O . GLY A 1 109 ? 4.499 -3.075 7.964 1.00 97.31 109 GLY A O 1
ATOM 849 N N . LYS A 1 110 ? 2.803 -1.609 7.723 1.00 98.31 110 LYS A N 1
ATOM 850 C CA . LYS A 1 110 ? 2.693 -1.175 9.110 1.00 98.31 110 LYS A CA 1
ATOM 851 C C . LYS A 1 110 ? 1.226 -1.106 9.465 1.00 98.31 110 LYS A C 1
ATOM 853 O O . LYS A 1 110 ? 0.442 -0.592 8.673 1.00 98.31 110 LYS A O 1
ATOM 858 N N . TRP A 1 111 ? 0.875 -1.562 10.659 1.00 98.50 111 TRP A N 1
ATOM 859 C CA . TRP A 1 111 ? -0.513 -1.562 11.094 1.00 98.50 111 TRP A CA 1
ATOM 860 C C . TRP A 1 111 ? -0.669 -1.206 12.566 1.00 98.50 111 TRP A C 1
ATOM 862 O O . TRP A 1 111 ? 0.294 -1.156 13.342 1.00 98.50 111 TRP A O 1
ATOM 872 N N . SER A 1 112 ? -1.899 -0.887 12.922 1.00 98.50 112 SER A N 1
ATOM 873 C CA . SER A 1 112 ? -2.311 -0.505 14.263 1.00 98.50 112 SER A CA 1
ATOM 874 C C . SER A 1 112 ? -3.768 -0.885 14.492 1.00 98.50 112 SER A C 1
ATOM 876 O O . SER A 1 112 ? -4.460 -1.259 13.548 1.00 98.50 112 SER A O 1
ATOM 878 N N . TYR A 1 113 ? -4.238 -0.773 15.733 1.00 98.44 113 TYR A N 1
ATOM 879 C CA . TYR A 1 113 ? -5.661 -0.839 16.054 1.00 98.44 113 TYR A CA 1
ATOM 880 C C . TYR A 1 113 ? -6.290 0.555 16.082 1.00 98.44 113 TYR A C 1
ATOM 882 O O . TYR A 1 113 ? -5.675 1.509 16.572 1.00 98.44 113 TYR A O 1
ATOM 890 N N . CYS A 1 114 ? -7.548 0.643 15.652 1.00 98.12 114 CYS A N 1
ATOM 891 C CA . CYS A 1 114 ? -8.357 1.858 15.689 1.00 98.12 114 CYS A CA 1
ATOM 892 C C . CYS A 1 114 ? -7.608 3.062 15.083 1.00 98.12 114 CYS A C 1
ATOM 894 O O . CYS A 1 114 ? -6.881 2.916 14.101 1.00 98.12 114 CYS A O 1
ATOM 896 N N . ASP A 1 115 ? -7.741 4.251 15.675 1.00 97.81 115 ASP A N 1
ATOM 897 C CA . ASP A 1 115 ? -7.088 5.479 15.206 1.00 97.81 115 ASP A CA 1
ATOM 898 C C . ASP A 1 115 ? -5.614 5.613 15.619 1.00 97.81 115 ASP A C 1
ATOM 900 O O . ASP A 1 115 ? -5.024 6.687 15.486 1.00 97.81 115 ASP A O 1
ATOM 904 N N . LYS A 1 116 ? -4.984 4.557 16.148 1.00 98.19 116 LYS A N 1
ATOM 905 C CA . LYS A 1 116 ? -3.559 4.640 16.481 1.00 98.19 116 LYS A CA 1
ATOM 906 C C . LYS A 1 116 ? -2.728 4.765 15.196 1.00 98.19 116 LYS A C 1
ATOM 908 O O . LYS A 1 116 ? -3.078 4.148 14.191 1.00 98.19 116 LYS A O 1
ATOM 913 N N . PRO A 1 117 ? -1.602 5.502 15.214 1.00 97.75 117 PRO A N 1
ATOM 914 C CA . PRO A 1 117 ? -0.738 5.613 14.042 1.00 97.75 117 PRO A CA 1
ATOM 915 C C . PRO A 1 117 ? -0.263 4.241 13.524 1.00 97.75 117 PRO A C 1
ATOM 917 O O . PRO A 1 117 ? 0.083 3.381 14.347 1.00 97.75 117 PRO A O 1
ATOM 920 N N . PRO A 1 118 ? -0.192 4.019 12.197 1.00 97.12 118 PRO A N 1
ATOM 921 C CA . PRO A 1 118 ? 0.313 2.775 11.620 1.00 97.12 118 PRO A CA 1
ATOM 922 C C . PRO A 1 118 ? 1.713 2.415 12.128 1.00 97.12 118 PRO A C 1
ATOM 924 O O . PRO A 1 118 ? 2.616 3.252 12.176 1.00 97.12 118 PRO A O 1
ATOM 927 N N . GLY A 1 119 ? 1.909 1.144 12.483 1.00 97.25 119 GLY A N 1
ATOM 928 C CA . GLY A 1 119 ? 3.181 0.613 12.982 1.00 97.25 119 GLY A CA 1
ATOM 929 C C . GLY A 1 119 ? 3.326 0.661 14.499 1.00 97.25 119 GLY A C 1
ATOM 930 O O . GLY A 1 119 ? 4.311 0.152 15.021 1.00 97.25 119 GLY A O 1
ATOM 931 N N . THR A 1 120 ? 2.349 1.227 15.212 1.00 97.44 120 THR A N 1
ATOM 932 C CA . THR A 1 120 ? 2.310 1.166 16.682 1.00 97.44 120 THR A CA 1
ATOM 933 C C . THR A 1 120 ? 2.097 -0.246 17.216 1.00 97.44 120 THR A C 1
ATOM 935 O O . THR A 1 120 ? 2.507 -0.511 18.342 1.00 97.44 120 THR A O 1
ATOM 938 N N . HIS A 1 121 ? 1.483 -1.143 16.437 1.00 97.50 121 HIS A N 1
ATOM 939 C CA . HIS A 1 121 ? 1.290 -2.532 16.851 1.00 97.50 121 HIS A CA 1
ATOM 940 C C . HIS A 1 121 ? 2.267 -3.491 16.166 1.00 97.50 121 HIS A C 1
ATOM 942 O O . HIS A 1 121 ? 2.810 -4.380 16.815 1.00 97.50 121 HIS A O 1
ATOM 948 N N . GLY A 1 122 ? 2.546 -3.308 14.874 1.00 97.06 122 GLY A N 1
ATOM 949 C CA . GLY A 1 122 ? 3.516 -4.171 14.217 1.00 97.06 122 GLY A CA 1
ATOM 950 C C . GLY A 1 122 ? 3.710 -3.923 12.733 1.00 97.06 122 GLY A C 1
ATOM 951 O O . GLY A 1 122 ? 3.168 -2.985 12.136 1.00 97.06 122 GLY A O 1
ATOM 952 N N . ALA A 1 123 ? 4.523 -4.801 12.152 1.00 97.88 123 ALA A N 1
ATOM 953 C CA . ALA A 1 123 ? 4.723 -4.895 10.717 1.00 97.88 123 ALA A CA 1
ATOM 954 C C . ALA A 1 123 ? 3.685 -5.833 10.082 1.00 97.88 123 ALA A C 1
ATOM 956 O O . ALA A 1 123 ? 3.113 -6.692 10.751 1.00 97.88 123 ALA A O 1
ATOM 957 N N . TRP A 1 124 ? 3.453 -5.638 8.789 1.00 97.56 124 TRP A N 1
ATOM 958 C CA . TRP A 1 124 ? 2.593 -6.476 7.958 1.00 97.56 124 TRP A CA 1
ATOM 959 C C . TRP A 1 124 ? 3.229 -6.613 6.581 1.00 97.56 124 TRP A C 1
ATOM 961 O O . TRP A 1 124 ? 2.946 -5.849 5.665 1.00 97.56 124 TRP A O 1
ATOM 971 N N . ASN A 1 125 ? 4.147 -7.552 6.435 1.00 97.31 125 ASN A N 1
ATOM 972 C CA . ASN A 1 125 ? 4.903 -7.727 5.205 1.00 97.31 125 ASN A CA 1
ATOM 973 C C . ASN A 1 125 ? 4.275 -8.801 4.325 1.00 97.31 125 ASN A C 1
ATOM 975 O O . ASN A 1 125 ? 3.413 -9.574 4.752 1.00 97.31 125 ASN A O 1
ATOM 979 N N . GLY A 1 126 ? 4.727 -8.854 3.080 1.00 95.50 126 GLY A N 1
ATOM 980 C CA . GLY A 1 126 ? 4.315 -9.884 2.147 1.00 95.50 126 GLY A CA 1
ATOM 981 C C . GLY A 1 126 ? 5.151 -9.922 0.880 1.00 95.50 126 GLY A C 1
ATOM 982 O O . GLY A 1 126 ? 5.977 -9.052 0.615 1.00 95.50 126 GLY A O 1
ATOM 983 N N . VAL A 1 127 ? 4.932 -10.968 0.095 1.00 92.94 127 VAL A N 1
ATOM 984 C CA . VAL A 1 127 ? 5.584 -11.197 -1.196 1.00 92.94 127 VAL A CA 1
ATOM 985 C C . VAL A 1 127 ? 4.549 -11.585 -2.236 1.00 92.94 127 VAL A C 1
ATOM 987 O O . VAL A 1 127 ? 3.608 -12.324 -1.935 1.00 92.94 127 VAL A O 1
ATOM 990 N N . LEU A 1 128 ? 4.707 -11.083 -3.457 1.00 89.50 128 LEU A N 1
ATOM 991 C CA . LEU A 1 128 ? 3.779 -11.359 -4.548 1.00 89.50 128 LEU A CA 1
ATOM 992 C C . LEU A 1 128 ? 3.811 -12.860 -4.876 1.00 89.50 128 LEU A C 1
ATOM 994 O O . LEU A 1 128 ? 4.882 -13.483 -4.901 1.00 89.50 128 LEU A O 1
ATOM 998 N N . THR A 1 129 ? 2.655 -13.489 -5.103 1.00 87.00 129 THR A N 1
ATOM 999 C CA . THR A 1 129 ? 2.632 -14.935 -5.353 1.00 87.00 129 THR A CA 1
ATOM 1000 C C . THR A 1 129 ? 3.281 -15.269 -6.698 1.00 87.00 129 THR A C 1
ATOM 1002 O O . THR A 1 129 ? 3.105 -14.590 -7.712 1.00 87.00 129 THR A O 1
ATOM 1005 N N . ARG A 1 130 ? 3.993 -16.406 -6.755 1.00 70.44 130 ARG A N 1
ATOM 1006 C CA . ARG A 1 130 ? 4.555 -16.924 -8.019 1.00 70.44 130 ARG A CA 1
ATOM 1007 C C . ARG A 1 130 ? 3.479 -17.181 -9.077 1.00 70.44 130 ARG A C 1
ATOM 1009 O O . ARG A 1 130 ? 3.798 -17.180 -10.263 1.00 70.44 130 ARG A O 1
ATOM 1016 N N . ARG A 1 131 ? 2.235 -17.456 -8.665 1.00 68.00 131 ARG A N 1
ATOM 1017 C CA . ARG A 1 131 ? 1.108 -17.671 -9.580 1.00 68.00 131 ARG A CA 1
ATOM 1018 C C . ARG A 1 131 ? 0.797 -16.384 -10.334 1.00 68.00 131 ARG A C 1
ATOM 1020 O O . ARG A 1 131 ? 0.720 -16.436 -11.557 1.00 68.00 131 ARG A O 1
ATOM 1027 N N . HIS A 1 132 ? 0.717 -15.259 -9.629 1.00 67.19 132 HIS A N 1
ATOM 1028 C CA . HIS A 1 132 ? 0.511 -13.960 -10.253 1.00 67.19 132 HIS A CA 1
ATOM 1029 C C . HIS A 1 132 ? 1.679 -13.598 -11.185 1.00 67.19 132 HIS A C 1
ATOM 1031 O O . HIS A 1 132 ? 1.458 -13.302 -12.356 1.00 67.19 132 HIS A O 1
ATOM 1037 N N . VAL A 1 133 ? 2.929 -13.779 -10.739 1.00 64.06 133 VAL A N 1
ATOM 1038 C CA . VAL A 1 133 ? 4.122 -13.555 -11.584 1.00 64.06 133 VAL A CA 1
ATOM 1039 C C . VAL A 1 133 ? 4.086 -14.400 -12.868 1.00 64.06 133 VAL A C 1
ATOM 1041 O O . VAL A 1 133 ? 4.352 -13.894 -13.957 1.00 64.06 133 VAL A O 1
ATOM 1044 N N . LYS A 1 134 ? 3.708 -15.683 -12.775 1.00 65.00 134 LYS A N 1
ATOM 1045 C CA . LYS A 1 134 ? 3.553 -16.561 -13.949 1.00 65.00 134 LYS A CA 1
ATOM 1046 C C . LYS A 1 134 ? 2.386 -16.149 -14.847 1.00 65.00 134 LYS A C 1
ATOM 1048 O O . LYS A 1 134 ? 2.506 -16.260 -16.062 1.00 65.00 134 LYS A O 1
ATOM 1053 N N . ALA A 1 135 ? 1.263 -15.719 -14.276 1.00 62.88 135 ALA A N 1
ATOM 1054 C CA . ALA A 1 135 ? 0.100 -15.275 -15.038 1.00 62.88 135 ALA A CA 1
ATOM 1055 C C . ALA A 1 135 ? 0.406 -13.995 -15.827 1.00 62.88 135 ALA A C 1
ATOM 1057 O O . ALA A 1 135 ? 0.066 -13.921 -17.005 1.00 62.88 135 ALA A O 1
ATOM 1058 N N . VAL A 1 136 ? 1.115 -13.044 -15.212 1.00 63.94 136 VAL A N 1
ATOM 1059 C CA . VAL A 1 136 ? 1.628 -11.839 -15.877 1.00 63.94 136 VAL A CA 1
ATOM 1060 C C . VAL A 1 136 ? 2.593 -12.220 -16.999 1.00 63.94 136 VAL A C 1
ATOM 1062 O O . VAL A 1 136 ? 2.381 -11.820 -18.139 1.00 63.94 136 VAL A O 1
ATOM 1065 N N . ALA A 1 137 ? 3.580 -13.079 -16.724 1.00 64.38 137 ALA A N 1
ATOM 1066 C CA . ALA A 1 137 ? 4.526 -13.544 -17.741 1.00 64.38 137 ALA A CA 1
ATOM 1067 C C . ALA A 1 137 ? 3.836 -14.263 -18.917 1.00 64.38 137 ALA A C 1
ATOM 1069 O O . ALA A 1 137 ? 4.235 -14.091 -20.061 1.00 64.38 137 ALA A O 1
ATOM 1070 N N . LYS A 1 138 ? 2.766 -15.030 -18.664 1.00 67.88 138 LYS A N 1
ATOM 1071 C CA . LYS A 1 138 ? 1.993 -15.718 -19.713 1.00 67.88 138 LYS A CA 1
ATOM 1072 C C . LYS A 1 138 ? 1.184 -14.757 -20.595 1.00 67.88 138 LYS A C 1
ATOM 1074 O O . LYS A 1 138 ? 0.847 -15.115 -21.719 1.00 67.88 138 LYS A O 1
ATOM 1079 N N . ARG A 1 139 ? 0.835 -13.572 -20.085 1.00 66.44 139 ARG A N 1
ATOM 1080 C CA . ARG A 1 139 ? 0.116 -12.527 -20.834 1.00 66.44 139 ARG A CA 1
ATOM 1081 C C . ARG A 1 139 ? 1.057 -11.603 -21.611 1.00 66.44 139 ARG A C 1
ATOM 1083 O O . ARG A 1 139 ? 0.578 -10.851 -22.452 1.00 66.44 139 ARG A O 1
ATOM 1090 N N . MET A 1 140 ? 2.364 -11.659 -21.351 1.00 68.94 140 MET A N 1
ATOM 1091 C CA . MET A 1 140 ? 3.352 -10.901 -22.114 1.00 68.94 140 MET A CA 1
ATOM 1092 C C . MET A 1 140 ? 3.481 -11.460 -23.530 1.00 68.94 140 MET A C 1
ATOM 1094 O O . MET A 1 140 ? 3.566 -12.670 -23.743 1.00 68.94 140 MET A O 1
ATOM 1098 N N . THR A 1 141 ? 3.546 -10.567 -24.512 1.00 77.25 141 THR A N 1
ATOM 1099 C CA . THR A 1 141 ? 3.953 -10.936 -25.867 1.00 77.25 141 THR A CA 1
ATOM 1100 C C . THR A 1 141 ? 5.431 -11.357 -25.881 1.00 77.25 141 THR A C 1
ATOM 1102 O O . THR A 1 141 ? 6.207 -10.928 -25.021 1.00 77.25 141 THR A O 1
ATOM 1105 N N . PRO A 1 142 ? 5.886 -12.133 -26.883 1.00 80.38 142 PRO A N 1
ATOM 1106 C CA . PRO A 1 142 ? 7.305 -12.472 -27.031 1.00 80.38 142 PRO A CA 1
ATOM 1107 C C . PRO A 1 142 ? 8.238 -11.254 -27.147 1.00 80.38 142 PRO A C 1
ATOM 1109 O O . PRO A 1 142 ? 9.446 -11.379 -26.947 1.00 80.38 142 PRO A O 1
ATOM 1112 N N . GLU A 1 143 ? 7.706 -10.091 -27.526 1.00 73.44 143 GLU A N 1
ATOM 1113 C CA . GLU A 1 143 ? 8.427 -8.819 -27.561 1.00 73.44 143 GLU A CA 1
ATOM 1114 C C . GLU A 1 143 ? 8.535 -8.203 -26.162 1.00 73.44 143 GLU A C 1
ATOM 1116 O O . GLU A 1 143 ? 9.638 -7.889 -25.718 1.00 73.44 143 GLU A O 1
ATOM 1121 N N . GLN A 1 144 ? 7.424 -8.143 -25.421 1.00 60.88 144 GLN A N 1
ATOM 1122 C CA . GLN A 1 144 ? 7.398 -7.685 -24.029 1.00 60.88 144 GLN A CA 1
ATOM 1123 C C . GLN A 1 144 ? 8.261 -8.563 -23.117 1.00 60.88 144 GLN A C 1
ATOM 1125 O O . GLN A 1 144 ? 8.994 -8.047 -22.279 1.00 60.88 144 GLN A O 1
ATOM 1130 N N . GLU A 1 145 ? 8.244 -9.883 -23.305 1.00 73.00 145 GLU A N 1
ATOM 1131 C CA . GLU A 1 145 ? 9.084 -10.803 -22.537 1.00 73.00 145 GLU A CA 1
ATOM 1132 C C . GLU A 1 145 ? 10.577 -10.597 -22.849 1.00 73.00 145 GLU A C 1
ATOM 1134 O O . GLU A 1 145 ? 11.414 -10.618 -21.943 1.00 73.00 145 GLU A O 1
ATOM 1139 N N . ARG A 1 146 ? 10.933 -10.361 -24.120 1.00 75.00 146 ARG A N 1
ATOM 1140 C CA . ARG A 1 146 ? 12.312 -10.033 -24.517 1.00 75.00 146 ARG A CA 1
ATOM 1141 C C . ARG A 1 146 ? 12.755 -8.690 -23.951 1.00 75.00 146 ARG A C 1
ATOM 1143 O O . ARG A 1 146 ? 13.866 -8.617 -23.435 1.00 75.00 146 ARG A O 1
ATOM 1150 N N . ALA A 1 147 ? 11.898 -7.673 -23.991 1.00 65.94 147 ALA A N 1
ATOM 1151 C CA . ALA A 1 147 ? 12.154 -6.370 -23.387 1.00 65.94 147 ALA A CA 1
ATOM 1152 C C . ALA A 1 147 ? 12.323 -6.481 -21.866 1.00 65.94 147 ALA A C 1
ATOM 1154 O O . ALA A 1 147 ? 13.287 -5.950 -21.330 1.00 65.94 147 ALA A O 1
ATOM 1155 N N . TYR A 1 148 ? 11.470 -7.248 -21.183 1.00 61.09 148 TYR A N 1
ATOM 1156 C CA . TYR A 1 148 ? 11.573 -7.501 -19.746 1.00 61.09 148 TYR A CA 1
ATOM 1157 C C . TYR A 1 148 ? 12.860 -8.251 -19.379 1.00 61.09 148 TYR A C 1
ATOM 1159 O O . TYR A 1 148 ? 13.571 -7.837 -18.471 1.00 61.09 148 TYR A O 1
ATOM 1167 N N . LYS A 1 149 ? 13.216 -9.319 -20.104 1.00 68.44 149 LYS A N 1
ATOM 1168 C CA . LYS A 1 149 ? 14.466 -10.068 -19.873 1.00 68.44 149 LYS A CA 1
ATOM 1169 C C . LYS A 1 149 ? 15.708 -9.242 -20.197 1.00 68.44 149 LYS A C 1
ATOM 1171 O O . LYS A 1 149 ? 16.706 -9.349 -19.488 1.00 68.44 149 LYS A O 1
ATOM 1176 N N . LYS A 1 150 ? 15.660 -8.428 -21.256 1.00 72.75 150 LYS A N 1
ATOM 1177 C CA . LYS A 1 150 ? 16.720 -7.478 -21.609 1.00 72.75 150 LYS A CA 1
ATOM 1178 C C . LYS A 1 150 ? 16.868 -6.431 -20.508 1.00 72.75 150 LYS A C 1
ATOM 1180 O O . LYS A 1 150 ? 17.964 -6.295 -19.985 1.00 72.75 150 LYS A O 1
ATOM 1185 N N . ALA A 1 151 ? 15.765 -5.821 -20.073 1.00 55.22 151 ALA A N 1
ATOM 1186 C CA . ALA A 1 151 ? 15.732 -4.892 -18.953 1.00 55.22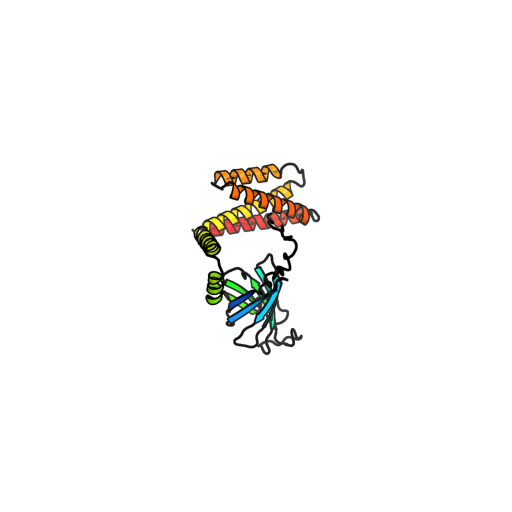 151 ALA A CA 1
ATOM 1187 C C . ALA A 1 151 ? 16.276 -5.539 -17.678 1.00 55.22 151 ALA A C 1
ATOM 1189 O O . ALA A 1 151 ? 17.140 -4.947 -17.065 1.00 55.22 151 ALA A O 1
ATOM 1190 N N . GLN A 1 152 ? 15.881 -6.766 -17.320 1.00 56.34 152 GLN A N 1
ATOM 1191 C CA . GLN A 1 152 ? 16.415 -7.496 -16.161 1.00 56.34 152 GLN A CA 1
ATOM 1192 C C . GLN A 1 152 ? 17.917 -7.790 -16.255 1.00 56.34 152 GLN A C 1
ATOM 1194 O O . GLN A 1 152 ? 18.613 -7.766 -15.245 1.00 56.34 152 GLN A O 1
A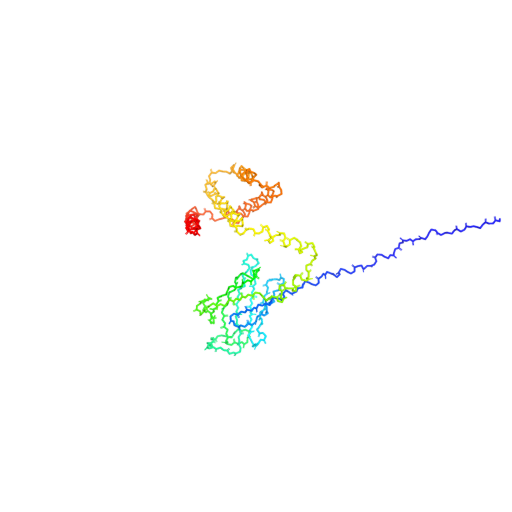TOM 1199 N N . LYS A 1 153 ? 18.417 -8.100 -17.454 1.00 57.25 153 LYS A N 1
ATOM 1200 C CA . LYS A 1 153 ? 19.834 -8.397 -17.696 1.00 57.25 153 LYS A CA 1
ATOM 1201 C C . LYS A 1 153 ? 20.691 -7.127 -17.748 1.00 57.25 153 LYS A C 1
ATOM 1203 O O . LYS A 1 153 ? 21.858 -7.170 -17.377 1.00 57.25 153 LYS A O 1
ATOM 1208 N N . GLU A 1 154 ? 20.109 -6.020 -18.200 1.00 49.97 154 GLU A N 1
ATOM 1209 C CA . GLU A 1 154 ? 20.685 -4.669 -18.186 1.00 49.97 154 GLU A CA 1
ATOM 1210 C C . GLU A 1 154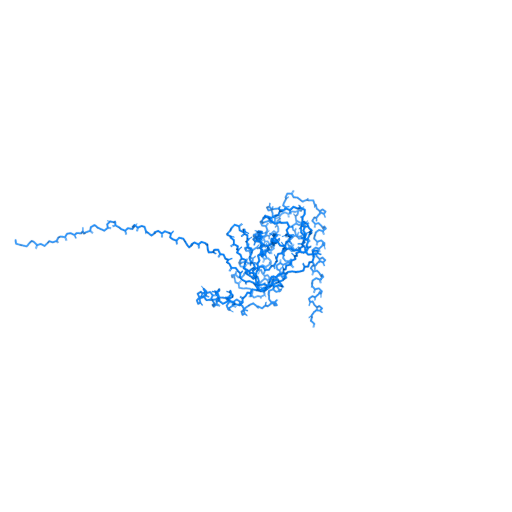 ? 20.459 -3.954 -16.840 1.00 49.97 154 GLU A C 1
ATOM 1212 O O . GLU A 1 154 ? 21.105 -2.946 -16.555 1.00 49.97 154 GLU A O 1
ATOM 1217 N N . PHE A 1 155 ? 19.595 -4.508 -15.981 1.00 47.22 155 PHE A N 1
ATOM 1218 C CA . PHE A 1 155 ? 19.364 -4.120 -14.591 1.00 47.22 155 PHE A CA 1
ATOM 1219 C C . PHE A 1 155 ? 20.587 -4.508 -13.752 1.00 47.22 155 PHE A C 1
ATOM 1221 O O . PHE A 1 155 ? 20.570 -5.450 -12.964 1.00 47.22 155 PHE A O 1
ATOM 1228 N N . ASP A 1 156 ? 21.684 -3.773 -13.917 1.00 51.84 156 ASP A N 1
ATOM 1229 C CA . ASP A 1 156 ? 22.784 -3.790 -12.964 1.00 51.84 156 ASP A CA 1
ATOM 1230 C C . ASP A 1 156 ? 22.353 -2.972 -11.726 1.00 51.84 156 ASP A C 1
ATOM 1232 O O . ASP A 1 156 ? 22.191 -1.747 -11.814 1.00 51.84 156 ASP A O 1
ATOM 1236 N N . PRO A 1 157 ? 22.180 -3.593 -10.539 1.00 50.16 157 PRO A N 1
ATOM 1237 C CA . PRO A 1 157 ? 21.831 -2.879 -9.312 1.00 50.16 157 PRO A CA 1
ATOM 1238 C C . PRO A 1 157 ? 22.863 -1.805 -8.941 1.00 50.16 157 PRO A C 1
ATOM 1240 O O . PRO A 1 157 ? 22.565 -0.909 -8.150 1.00 50.16 157 PRO A O 1
ATOM 1243 N N . LYS A 1 158 ? 24.094 -1.908 -9.453 1.00 48.56 158 LYS A N 1
ATOM 1244 C CA . LYS A 1 158 ? 25.170 -0.927 -9.298 1.00 48.56 158 LYS A CA 1
ATOM 1245 C C . LYS A 1 158 ? 24.952 0.268 -10.229 1.00 48.56 158 LYS A C 1
ATOM 1247 O O . LYS A 1 158 ? 25.101 1.400 -9.776 1.00 48.56 158 LYS A O 1
ATOM 1252 N N . LEU A 1 159 ? 24.492 0.038 -11.461 1.00 44.41 159 LEU A N 1
ATOM 1253 C CA . LEU A 1 159 ? 24.148 1.084 -12.429 1.00 44.41 159 LEU A CA 1
ATOM 1254 C C . LEU A 1 159 ? 22.863 1.832 -12.043 1.00 44.41 159 LEU A C 1
ATOM 1256 O O . LEU A 1 159 ? 22.830 3.051 -12.142 1.00 44.41 159 LEU A O 1
ATOM 1260 N N . MET A 1 160 ? 21.841 1.155 -11.504 1.00 52.09 160 MET A N 1
ATOM 1261 C CA . MET A 1 160 ? 20.657 1.829 -10.943 1.00 52.09 160 MET A CA 1
ATOM 1262 C C . MET A 1 160 ? 21.026 2.673 -9.719 1.00 52.09 160 MET A C 1
ATOM 1264 O O . MET A 1 160 ? 20.599 3.818 -9.608 1.00 52.09 160 MET A O 1
ATOM 1268 N N . ARG A 1 161 ? 21.879 2.155 -8.824 1.00 54.56 161 ARG A N 1
ATOM 1269 C CA . ARG A 1 161 ? 22.403 2.932 -7.688 1.00 54.56 161 ARG A CA 1
ATOM 1270 C C . ARG A 1 161 ? 23.216 4.142 -8.149 1.00 54.56 161 ARG A C 1
ATOM 1272 O O . ARG A 1 161 ? 23.089 5.206 -7.554 1.00 54.56 161 ARG A O 1
ATOM 1279 N N . GLN A 1 162 ? 23.995 4.013 -9.222 1.00 48.16 162 GLN A N 1
ATOM 1280 C CA . GLN A 1 162 ? 24.730 5.126 -9.826 1.00 48.16 162 GLN A CA 1
ATOM 1281 C C . GLN A 1 162 ? 23.804 6.129 -10.524 1.00 48.16 162 GLN A C 1
ATOM 1283 O O . GLN A 1 162 ? 23.961 7.324 -10.304 1.00 48.16 162 GLN A O 1
ATOM 1288 N N . ASN A 1 163 ? 22.806 5.677 -11.282 1.00 47.69 163 ASN A N 1
ATOM 1289 C CA . ASN A 1 163 ? 21.859 6.540 -11.989 1.00 47.69 163 ASN A CA 1
ATOM 1290 C C . ASN A 1 163 ? 20.903 7.254 -11.027 1.00 47.69 163 ASN A C 1
ATOM 1292 O O . ASN A 1 163 ? 20.631 8.435 -11.210 1.00 47.69 163 ASN A O 1
ATOM 1296 N N . MET A 1 164 ? 20.477 6.594 -9.948 1.00 47.94 164 MET A N 1
ATOM 1297 C CA . MET A 1 164 ? 19.693 7.201 -8.871 1.00 47.94 164 MET A CA 1
ATOM 1298 C C . MET A 1 164 ? 20.541 8.172 -8.036 1.00 47.94 164 MET A C 1
ATOM 1300 O O . MET A 1 164 ? 20.059 9.230 -7.642 1.00 47.94 164 MET A O 1
ATOM 1304 N N . MET A 1 165 ? 21.829 7.874 -7.819 1.00 47.75 165 MET A N 1
ATOM 1305 C CA . MET A 1 165 ? 22.780 8.806 -7.203 1.00 47.75 165 MET A CA 1
ATOM 1306 C C . MET A 1 165 ? 23.034 10.025 -8.099 1.00 47.75 165 MET A C 1
ATOM 1308 O O . MET A 1 165 ? 23.103 11.139 -7.586 1.00 47.75 165 MET A O 1
ATOM 1312 N N . ILE A 1 166 ? 23.143 9.837 -9.419 1.00 46.84 166 ILE A N 1
ATOM 1313 C CA . ILE A 1 166 ? 23.232 10.925 -10.394 1.00 46.84 166 ILE A CA 1
ATOM 1314 C C . ILE A 1 166 ? 21.949 11.751 -10.300 1.00 46.84 166 ILE A C 1
ATOM 1316 O O . ILE A 1 166 ? 22.034 12.898 -9.897 1.00 46.84 166 ILE A O 1
ATOM 1320 N N . GLN A 1 167 ? 20.768 11.171 -10.496 1.00 48.97 167 GLN A N 1
ATOM 1321 C CA . GLN A 1 167 ? 19.470 11.849 -10.359 1.00 48.97 167 GLN A CA 1
ATOM 1322 C C . GLN A 1 167 ? 19.305 12.618 -9.032 1.00 48.97 167 GLN A C 1
ATOM 1324 O O . GLN A 1 167 ? 18.912 13.785 -9.036 1.00 48.97 167 GLN A O 1
ATOM 1329 N N . MET A 1 168 ? 19.690 12.035 -7.893 1.00 47.16 168 MET A N 1
ATOM 1330 C CA . MET A 1 168 ? 19.646 12.711 -6.589 1.00 47.16 168 MET A CA 1
ATOM 1331 C C . MET A 1 168 ? 20.650 13.866 -6.471 1.00 47.16 168 MET A C 1
ATOM 1333 O O . MET A 1 168 ? 20.312 14.918 -5.930 1.00 47.16 168 MET A O 1
ATOM 1337 N N . LEU A 1 169 ? 21.879 13.705 -6.970 1.00 46.53 169 LEU A N 1
ATOM 1338 C CA . LEU A 1 169 ? 22.880 14.778 -6.988 1.00 46.53 169 LEU A CA 1
ATOM 1339 C C . LEU A 1 169 ? 22.485 15.906 -7.948 1.00 46.53 169 LEU A C 1
ATOM 1341 O O . LEU A 1 169 ? 22.779 17.067 -7.673 1.00 46.53 169 LEU A O 1
ATOM 1345 N N . MET A 1 170 ? 21.799 15.572 -9.038 1.00 50.12 170 MET A N 1
ATOM 1346 C CA . MET A 1 170 ? 21.279 16.512 -10.032 1.00 50.12 170 MET A CA 1
ATOM 1347 C C . MET A 1 170 ? 20.127 17.317 -9.432 1.00 50.12 170 MET A C 1
ATOM 1349 O O . MET A 1 170 ? 20.173 18.541 -9.457 1.00 50.12 170 MET A O 1
ATOM 1353 N N . SER A 1 171 ? 19.188 16.646 -8.758 1.00 49.38 171 SER A N 1
ATOM 1354 C CA . SER A 1 171 ? 18.075 17.267 -8.026 1.00 49.38 171 SER A CA 1
ATOM 1355 C C . SER A 1 171 ? 18.565 18.178 -6.895 1.00 49.38 171 SER A C 1
ATOM 1357 O O . SER A 1 171 ? 18.112 19.311 -6.748 1.00 49.38 171 SER A O 1
ATOM 1359 N N . ALA A 1 172 ? 19.548 17.719 -6.112 1.00 45.78 172 ALA A N 1
ATOM 1360 C CA . ALA A 1 172 ? 20.128 18.504 -5.025 1.00 45.78 172 ALA A CA 1
ATOM 1361 C C . ALA A 1 172 ? 20.920 19.718 -5.537 1.00 45.78 172 ALA A C 1
ATOM 1363 O O . ALA A 1 172 ? 20.906 20.766 -4.897 1.00 45.78 172 ALA A O 1
ATOM 1364 N N . ARG A 1 173 ? 21.603 19.601 -6.684 1.00 52.69 173 ARG A N 1
ATOM 1365 C CA . ARG A 1 173 ? 22.387 20.689 -7.287 1.00 52.69 173 ARG A CA 1
ATOM 1366 C C . ARG A 1 173 ? 21.517 21.691 -8.046 1.00 52.69 173 ARG A C 1
ATOM 1368 O O . ARG A 1 173 ? 21.812 22.879 -7.974 1.00 52.69 173 ARG A O 1
ATOM 1375 N N . ALA A 1 174 ? 20.451 21.238 -8.703 1.00 51.47 174 ALA A N 1
ATOM 1376 C CA . ALA A 1 174 ? 19.425 22.094 -9.292 1.00 51.47 174 ALA A CA 1
ATOM 1377 C C . ALA A 1 174 ? 18.712 22.905 -8.199 1.00 51.47 174 ALA A C 1
ATOM 1379 O O . ALA A 1 174 ? 18.681 24.127 -8.281 1.00 51.47 174 ALA A O 1
ATOM 1380 N N . GLY A 1 175 ? 18.292 22.267 -7.098 1.00 48.09 175 GLY A N 1
ATOM 1381 C CA . GLY A 1 175 ? 17.737 22.974 -5.936 1.00 48.09 175 GLY A CA 1
ATOM 1382 C C . GLY A 1 175 ? 18.721 23.957 -5.281 1.00 48.09 175 GLY A C 1
ATOM 1383 O O . GLY A 1 175 ? 18.325 25.041 -4.855 1.00 48.09 175 GLY A O 1
ATOM 1384 N N . LEU A 1 176 ? 20.019 23.623 -5.246 1.00 47.03 176 LEU A N 1
ATOM 1385 C CA . LEU A 1 176 ? 21.062 24.523 -4.738 1.00 47.03 176 LEU A CA 1
ATOM 1386 C C . LEU A 1 176 ? 21.238 25.755 -5.633 1.00 47.03 176 LEU A C 1
ATOM 1388 O O . LEU A 1 176 ? 21.362 26.865 -5.122 1.00 47.03 176 LEU A O 1
ATOM 1392 N N . LYS A 1 177 ? 21.237 25.564 -6.957 1.00 50.66 177 LYS A N 1
ATOM 1393 C CA . LYS A 1 177 ? 21.376 26.661 -7.910 1.00 50.66 177 LYS A CA 1
ATOM 1394 C C . LYS A 1 177 ? 20.137 27.532 -7.955 1.00 50.66 177 LYS A C 1
ATOM 1396 O O . LYS A 1 177 ? 20.297 28.737 -7.923 1.00 50.66 177 LYS A O 1
ATOM 1401 N N . VAL A 1 178 ? 18.932 26.974 -7.903 1.00 48.19 178 VAL A N 1
ATOM 1402 C CA . VAL A 1 178 ? 17.718 27.795 -7.849 1.00 48.19 178 VAL A CA 1
ATOM 1403 C C . VAL A 1 178 ? 17.689 28.661 -6.580 1.00 48.19 178 VAL A C 1
ATOM 1405 O O . VAL A 1 178 ? 17.428 29.856 -6.673 1.00 48.19 178 VAL A O 1
ATOM 1408 N N . CYS A 1 179 ? 18.100 28.142 -5.416 1.00 47.03 179 CYS A N 1
ATOM 1409 C CA . CYS A 1 179 ? 18.228 28.978 -4.211 1.00 47.03 179 CYS A CA 1
ATOM 1410 C C . CYS A 1 179 ? 19.430 29.950 -4.235 1.00 47.03 179 CYS A C 1
ATOM 1412 O O . CYS A 1 179 ? 19.426 30.916 -3.477 1.00 47.03 179 CYS A O 1
ATOM 1414 N N . GLN A 1 180 ? 20.424 29.758 -5.112 1.00 50.31 180 GLN A N 1
ATOM 1415 C CA . GLN A 1 180 ? 21.471 30.756 -5.406 1.00 50.31 180 GLN A CA 1
ATOM 1416 C C . GLN A 1 180 ? 21.033 31.783 -6.466 1.00 50.31 180 GLN A C 1
ATOM 1418 O O . GLN A 1 180 ? 21.551 32.895 -6.495 1.00 50.31 180 GLN A O 1
ATOM 1423 N N . GLN A 1 181 ? 20.091 31.406 -7.331 1.00 44.69 181 GLN A N 1
ATOM 1424 C CA . GLN A 1 181 ? 19.722 32.101 -8.560 1.00 44.69 181 GLN A CA 1
ATOM 1425 C C . GLN A 1 181 ? 18.440 32.934 -8.433 1.00 44.69 181 GLN A C 1
ATOM 1427 O O . GLN A 1 181 ? 18.170 33.768 -9.295 1.00 44.69 181 GLN A O 1
ATOM 1432 N N . TYR A 1 182 ? 17.766 32.914 -7.281 1.00 49.72 182 TYR A N 1
ATOM 1433 C CA . TYR A 1 182 ? 16.955 34.056 -6.821 1.00 49.72 182 TYR A CA 1
ATOM 1434 C C . TYR A 1 182 ? 17.816 35.288 -6.442 1.00 49.72 182 TYR A C 1
ATOM 1436 O O . TYR A 1 182 ? 17.522 36.035 -5.512 1.00 49.72 182 TYR A O 1
ATOM 1444 N N . GLY A 1 183 ? 18.867 35.496 -7.243 1.00 40.59 183 GLY A N 1
ATOM 1445 C CA . GLY A 1 183 ? 19.594 36.725 -7.502 1.00 40.59 183 GLY A CA 1
ATOM 1446 C C . GLY A 1 183 ? 20.015 36.929 -8.981 1.00 40.59 183 GLY A C 1
ATOM 1447 O O . GLY A 1 183 ? 20.756 37.878 -9.189 1.00 40.59 183 GLY A O 1
ATOM 1448 N N . SER A 1 184 ? 19.618 36.105 -9.985 1.00 44.22 184 SER A N 1
ATOM 1449 C CA . SER A 1 184 ? 19.521 36.461 -11.441 1.00 44.22 184 SER A CA 1
ATOM 1450 C C . SER A 1 184 ? 19.248 35.251 -12.395 1.00 44.22 184 SER A C 1
ATOM 1452 O O . SER A 1 184 ? 19.945 34.249 -12.272 1.00 44.22 184 SER A O 1
ATOM 1454 N N . PRO A 1 185 ? 18.347 35.304 -13.410 1.00 46.50 185 PRO A N 1
ATOM 1455 C CA . PRO A 1 185 ? 17.771 34.131 -14.109 1.00 46.50 185 PRO A CA 1
ATOM 1456 C C . PRO A 1 185 ? 18.565 33.458 -15.256 1.00 46.50 185 PRO A C 1
ATOM 1458 O O . PRO A 1 185 ? 18.062 32.501 -15.830 1.00 46.50 185 PRO A O 1
ATOM 1461 N N . GLU A 1 186 ? 19.793 33.847 -15.595 1.00 47.75 186 GLU A N 1
ATOM 1462 C CA . GLU A 1 186 ? 20.372 33.506 -16.922 1.00 47.75 186 GLU A CA 1
ATOM 1463 C C . GLU A 1 186 ? 21.106 32.143 -17.088 1.00 47.75 186 GLU A C 1
ATOM 1465 O O . GLU A 1 186 ? 21.813 31.968 -18.068 1.00 47.75 186 GLU A O 1
ATOM 1470 N N . THR A 1 187 ? 20.991 31.151 -16.188 1.00 54.94 187 THR A N 1
ATOM 1471 C CA . THR A 1 187 ? 21.884 29.949 -16.221 1.00 54.94 187 THR A CA 1
ATOM 1472 C C . THR A 1 187 ? 21.234 28.550 -16.195 1.00 54.94 187 THR A C 1
ATOM 1474 O O . THR A 1 187 ? 21.917 27.579 -15.847 1.00 54.94 187 THR A O 1
ATOM 1477 N N . SER A 1 188 ? 19.942 28.396 -16.524 1.00 59.81 188 SER A N 1
ATOM 1478 C CA . SER A 1 188 ? 19.290 27.065 -16.544 1.00 59.81 188 SER A CA 1
ATOM 1479 C C . SER A 1 188 ? 19.761 26.184 -17.700 1.00 59.81 188 SER A C 1
ATOM 1481 O O . SER A 1 188 ? 20.055 25.008 -17.485 1.00 59.81 188 SER A O 1
ATOM 1483 N N . ASP A 1 189 ? 19.897 26.748 -18.894 1.00 62.91 189 ASP A N 1
ATOM 1484 C CA . ASP A 1 189 ? 20.117 25.962 -20.114 1.00 62.91 189 ASP A CA 1
ATOM 1485 C C . ASP A 1 189 ? 21.564 25.439 -20.170 1.00 62.91 189 ASP A C 1
ATOM 1487 O O . ASP A 1 189 ? 21.797 24.251 -20.405 1.00 62.91 189 ASP A O 1
ATOM 1491 N N . ASP A 1 190 ? 22.525 26.263 -19.737 1.00 65.56 190 ASP A N 1
ATOM 1492 C CA . ASP A 1 190 ? 23.939 25.892 -19.563 1.00 65.56 190 ASP A CA 1
ATOM 1493 C C . ASP A 1 190 ? 24.143 24.689 -18.625 1.00 65.56 190 ASP A C 1
ATOM 1495 O O . ASP A 1 190 ? 25.120 23.940 -18.728 1.00 65.56 190 ASP A O 1
ATOM 1499 N N . LEU A 1 191 ? 23.246 24.497 -17.655 1.00 60.09 191 LEU A N 1
ATOM 1500 C CA . LEU A 1 191 ? 23.322 23.364 -16.736 1.00 60.09 191 LEU A CA 1
ATOM 1501 C C . LEU A 1 191 ? 22.858 22.075 -17.370 1.00 60.09 191 LEU A C 1
ATOM 1503 O O . LEU A 1 191 ? 23.517 21.052 -17.174 1.00 60.09 191 LEU A O 1
ATOM 1507 N N . VAL A 1 192 ? 21.721 22.125 -18.062 1.00 71.56 192 VAL A N 1
ATOM 1508 C CA . VAL A 1 192 ? 21.189 20.974 -18.785 1.00 71.56 192 VAL A CA 1
ATOM 1509 C C . VAL A 1 192 ? 22.265 20.496 -19.755 1.00 71.56 192 VAL A C 1
ATOM 1511 O O . VAL A 1 192 ? 22.676 19.338 -19.680 1.00 71.56 192 VAL A O 1
ATOM 1514 N N . ASP A 1 193 ? 22.861 21.411 -20.518 1.00 76.50 193 ASP A N 1
ATOM 1515 C CA . ASP A 1 193 ? 23.932 21.099 -21.464 1.00 76.50 193 ASP A CA 1
ATOM 1516 C C . ASP A 1 193 ? 25.204 20.561 -20.794 1.00 76.50 193 ASP A C 1
ATOM 1518 O O . ASP A 1 193 ? 25.743 19.543 -21.232 1.00 76.50 193 ASP A O 1
ATOM 1522 N N . MET A 1 194 ? 25.650 21.141 -19.673 1.00 78.88 194 MET A N 1
ATOM 1523 C CA . MET A 1 194 ? 26.783 20.607 -18.899 1.00 78.88 194 MET A CA 1
ATOM 1524 C C . MET A 1 194 ? 26.534 19.159 -18.432 1.00 78.88 194 MET A C 1
ATOM 1526 O O . MET A 1 194 ? 27.462 18.340 -18.358 1.00 78.88 194 MET A 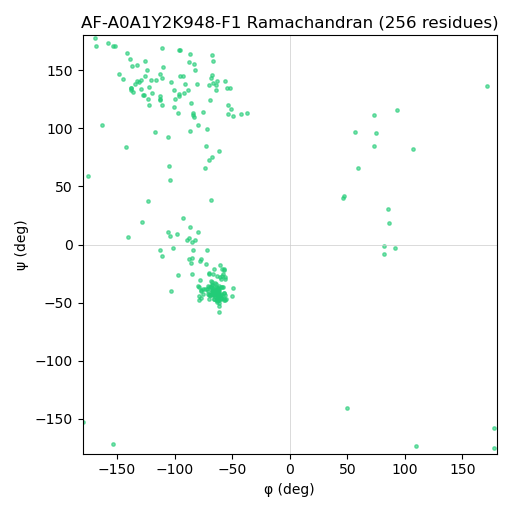O 1
ATOM 1530 N N . PHE A 1 195 ? 25.295 18.828 -18.067 1.00 67.06 195 PHE A N 1
ATOM 1531 C CA . PHE A 1 195 ? 24.935 17.491 -17.613 1.00 67.06 195 PHE A CA 1
ATOM 1532 C C . PHE A 1 195 ? 24.811 16.489 -18.754 1.00 67.06 195 PHE A C 1
ATOM 1534 O O . PHE A 1 195 ? 25.311 15.369 -18.610 1.00 67.06 195 PHE A O 1
ATOM 1541 N N . ILE A 1 196 ? 24.240 16.903 -19.885 1.00 78.44 196 ILE A N 1
ATOM 1542 C CA . ILE A 1 196 ? 24.22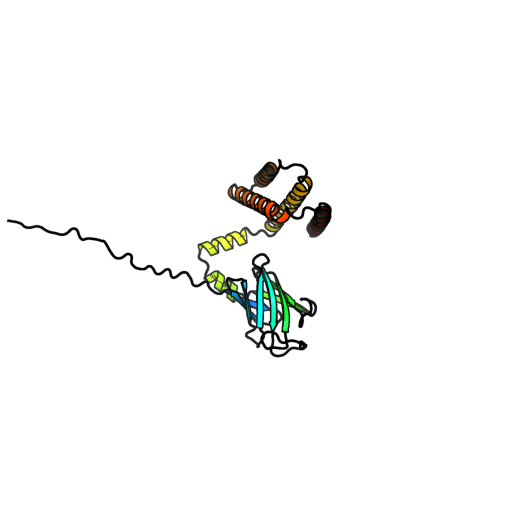0 16.103 -21.109 1.00 78.44 196 ILE A CA 1
ATOM 1543 C C . ILE A 1 196 ? 25.648 15.805 -21.576 1.00 78.44 196 ILE A C 1
ATOM 1545 O O . ILE A 1 196 ? 25.998 14.644 -21.783 1.00 78.44 196 ILE A O 1
ATOM 1549 N N . ASP A 1 197 ? 26.523 16.808 -21.599 1.00 75.06 197 ASP A N 1
ATOM 1550 C CA . ASP A 1 197 ? 27.937 16.665 -21.960 1.00 75.06 197 ASP A CA 1
ATOM 1551 C C . ASP A 1 197 ? 28.700 15.730 -20.993 1.00 75.06 197 ASP A C 1
ATOM 1553 O O . ASP A 1 197 ? 29.522 14.894 -21.383 1.00 75.06 197 ASP A O 1
ATOM 1557 N N . ARG A 1 198 ? 28.398 15.776 -19.687 1.00 72.25 198 ARG A N 1
ATOM 1558 C CA . ARG A 1 198 ? 28.953 14.806 -18.726 1.00 72.25 198 ARG A CA 1
ATOM 1559 C C . ARG A 1 198 ? 28.426 13.384 -18.948 1.00 72.25 198 ARG A C 1
ATOM 1561 O O . ARG A 1 198 ? 29.220 12.452 -18.802 1.00 72.25 198 ARG A O 1
ATOM 1568 N N . ALA A 1 199 ? 27.146 13.208 -19.266 1.00 63.31 199 ALA A N 1
ATOM 1569 C CA . ALA A 1 199 ? 26.575 11.901 -19.584 1.00 63.31 199 ALA A CA 1
ATOM 1570 C C . ALA A 1 199 ? 27.203 11.327 -20.865 1.00 63.31 199 ALA A C 1
ATOM 1572 O O . ALA A 1 199 ? 27.628 10.169 -20.875 1.00 63.31 199 ALA A O 1
ATOM 1573 N N . ALA A 1 200 ? 27.385 12.162 -21.892 1.00 77.94 200 ALA A N 1
ATOM 1574 C CA . ALA A 1 200 ? 28.067 11.809 -23.133 1.00 77.94 200 ALA A CA 1
ATOM 1575 C C . ALA A 1 200 ? 29.496 11.298 -22.877 1.00 77.94 200 ALA A C 1
ATOM 1577 O O . ALA A 1 200 ? 29.855 10.205 -23.313 1.00 77.94 200 ALA A O 1
ATOM 1578 N N . ARG A 1 201 ? 30.290 12.004 -22.054 1.00 75.12 201 ARG A N 1
ATOM 1579 C CA . ARG A 1 201 ? 31.643 11.557 -21.648 1.00 75.12 201 ARG A CA 1
ATOM 1580 C C . ARG A 1 201 ? 31.676 10.227 -20.887 1.00 75.12 201 ARG A C 1
ATOM 1582 O O . ARG A 1 201 ? 32.742 9.628 -20.753 1.00 75.12 201 ARG A O 1
ATOM 1589 N N . LYS A 1 202 ? 30.544 9.778 -20.344 1.00 72.56 202 LYS A N 1
ATOM 1590 C CA . LYS A 1 202 ? 30.398 8.485 -19.659 1.00 72.56 202 LYS A CA 1
ATOM 1591 C C . LYS A 1 202 ? 29.808 7.395 -20.555 1.00 72.56 202 LYS A C 1
ATOM 1593 O O . LYS A 1 202 ? 29.540 6.306 -20.061 1.00 72.56 202 LYS A O 1
ATOM 1598 N N . GLY A 1 203 ? 29.669 7.664 -21.853 1.00 77.88 203 GLY A N 1
ATOM 1599 C CA . GLY A 1 203 ? 29.196 6.699 -22.840 1.00 77.88 203 GLY A CA 1
ATOM 1600 C C . GLY A 1 203 ? 27.676 6.628 -22.961 1.00 77.88 203 GLY A C 1
ATOM 1601 O O . GLY A 1 203 ? 27.172 5.635 -23.478 1.00 77.88 203 GLY A O 1
ATOM 1602 N N . ALA A 1 204 ? 26.937 7.640 -22.490 1.00 66.69 204 ALA A N 1
ATOM 1603 C CA . ALA A 1 204 ? 25.497 7.703 -22.721 1.00 66.69 204 ALA A CA 1
ATOM 1604 C C . ALA A 1 204 ? 25.199 7.839 -24.223 1.00 66.69 204 ALA A C 1
ATOM 1606 O O . ALA A 1 204 ? 25.790 8.672 -24.911 1.00 66.69 204 ALA A O 1
ATOM 1607 N N . THR A 1 205 ? 24.260 7.038 -24.718 1.00 84.62 205 THR A N 1
ATOM 1608 C CA . THR A 1 205 ? 23.739 7.122 -26.092 1.00 84.62 205 THR A CA 1
ATOM 1609 C C . THR A 1 205 ? 22.953 8.418 -26.315 1.00 84.62 205 THR A C 1
ATOM 1611 O O . THR A 1 205 ? 22.539 9.064 -25.352 1.00 84.62 205 THR A O 1
ATOM 1614 N N . ALA A 1 206 ? 22.727 8.801 -27.576 1.00 85.81 206 ALA A N 1
ATOM 1615 C CA . ALA A 1 206 ? 21.939 9.991 -27.913 1.00 85.81 206 ALA A CA 1
ATOM 1616 C C . ALA A 1 206 ? 20.521 9.936 -27.313 1.00 85.81 206 ALA A C 1
ATOM 1618 O O . ALA A 1 206 ? 20.076 10.907 -26.708 1.00 85.81 206 ALA A O 1
ATOM 1619 N N . ASP A 1 207 ? 19.870 8.773 -27.366 1.00 74.44 207 ASP A N 1
ATOM 1620 C CA . ASP A 1 207 ? 18.532 8.575 -26.793 1.00 74.44 207 ASP A CA 1
ATOM 1621 C C . ASP A 1 207 ? 18.533 8.743 -25.264 1.00 74.44 207 ASP A C 1
ATOM 1623 O O . ASP A 1 207 ? 17.641 9.366 -24.693 1.00 74.44 207 ASP A O 1
ATOM 1627 N N . GLN A 1 208 ? 19.572 8.246 -24.582 1.00 67.75 208 GLN A N 1
ATOM 1628 C CA . GLN A 1 208 ? 19.737 8.431 -23.134 1.00 67.75 208 GLN A CA 1
ATOM 1629 C C . GLN A 1 208 ? 20.019 9.890 -22.760 1.00 67.75 208 GLN A C 1
ATOM 1631 O O . GLN A 1 208 ? 19.584 10.351 -21.706 1.00 67.75 208 GLN A O 1
ATOM 1636 N N . GLN A 1 209 ? 20.756 10.613 -23.604 1.00 79.44 209 GLN A N 1
ATOM 1637 C CA . GLN A 1 209 ? 21.008 12.040 -23.435 1.00 79.44 209 GLN A CA 1
ATOM 1638 C C . GLN A 1 209 ? 19.722 12.855 -23.622 1.00 79.44 209 GLN A C 1
ATOM 1640 O O . GLN A 1 209 ? 19.456 13.740 -22.813 1.00 79.44 209 GLN A O 1
ATOM 1645 N N . GLN A 1 210 ? 18.893 12.521 -24.615 1.00 84.50 210 GLN A N 1
ATOM 1646 C CA . GLN A 1 210 ? 17.607 13.185 -24.829 1.00 84.50 210 GLN A CA 1
ATOM 1647 C C . GLN A 1 210 ? 16.634 12.920 -23.675 1.00 84.50 210 GLN A C 1
ATOM 1649 O O . GLN A 1 210 ? 16.105 13.862 -23.101 1.00 84.50 210 GLN A O 1
ATOM 1654 N N . ALA A 1 211 ? 16.493 11.666 -23.234 1.00 66.88 211 ALA A N 1
ATOM 1655 C CA . ALA A 1 211 ? 15.635 11.337 -22.092 1.00 66.88 211 ALA A CA 1
ATOM 1656 C C . ALA A 1 211 ? 16.071 12.054 -20.798 1.00 66.88 211 ALA A C 1
ATOM 1658 O O . ALA A 1 211 ? 15.239 12.476 -19.991 1.00 66.88 211 ALA A O 1
ATOM 1659 N N . LEU A 1 212 ? 17.385 12.214 -20.591 1.00 72.69 212 LEU A N 1
ATOM 1660 C CA . LEU A 1 212 ? 17.924 12.985 -19.472 1.00 72.69 212 LEU A CA 1
ATOM 1661 C C . LEU A 1 212 ? 17.598 14.479 -19.601 1.00 72.69 212 LEU A C 1
ATOM 1663 O O . LEU A 1 212 ? 17.274 15.102 -18.592 1.00 72.69 212 LEU A O 1
ATOM 1667 N N . ARG A 1 213 ? 17.676 15.040 -20.812 1.00 82.50 213 ARG A N 1
ATOM 1668 C CA . ARG A 1 213 ? 17.328 16.437 -21.099 1.00 82.50 213 ARG A CA 1
ATOM 1669 C C . ARG A 1 213 ? 15.856 16.696 -20.790 1.00 82.50 213 ARG A C 1
ATOM 1671 O O . ARG A 1 213 ? 15.579 17.549 -19.954 1.00 82.50 213 ARG A O 1
ATOM 1678 N N . ASP A 1 214 ? 14.960 15.881 -21.341 1.00 78.69 214 ASP A N 1
ATOM 1679 C CA . ASP A 1 214 ? 13.510 16.002 -21.141 1.00 78.69 214 ASP A CA 1
ATOM 1680 C C . ASP A 1 214 ? 13.149 15.929 -19.648 1.00 78.69 214 ASP A C 1
ATOM 1682 O O . ASP A 1 214 ? 12.368 16.729 -19.138 1.00 78.69 214 ASP A O 1
ATOM 1686 N N . THR A 1 215 ? 13.792 15.017 -18.907 1.00 73.31 215 THR A N 1
ATOM 1687 C CA . THR A 1 215 ? 13.591 14.888 -17.454 1.00 73.31 215 THR A CA 1
ATOM 1688 C C . THR A 1 215 ? 14.062 16.133 -16.695 1.00 73.31 215 THR A C 1
ATOM 1690 O O . THR A 1 215 ? 13.403 16.580 -15.759 1.00 73.31 215 THR A O 1
ATOM 1693 N N . LEU A 1 216 ? 15.218 16.698 -17.058 1.00 71.44 216 LEU A N 1
ATOM 1694 C CA . LEU A 1 216 ? 15.752 17.894 -16.399 1.00 71.44 216 LEU A CA 1
ATOM 1695 C C . LEU A 1 216 ? 14.895 19.133 -16.685 1.00 71.44 216 LEU A C 1
ATOM 1697 O O . LEU A 1 216 ? 14.707 19.963 -15.792 1.00 71.44 216 LEU A O 1
ATOM 1701 N N . GLU A 1 217 ? 14.363 19.245 -17.899 1.00 77.00 217 GLU A N 1
ATOM 1702 C CA . GLU A 1 217 ? 13.451 20.314 -18.309 1.00 77.00 217 GLU A CA 1
ATOM 1703 C C . GLU A 1 217 ? 12.097 20.207 -17.590 1.00 77.00 217 GLU A C 1
ATOM 1705 O O . GLU A 1 217 ? 11.617 21.202 -17.036 1.00 77.00 217 GLU A O 1
ATOM 1710 N N . ASP A 1 218 ? 11.530 19.002 -17.479 1.00 72.94 218 ASP A N 1
ATOM 1711 C CA . ASP A 1 218 ? 10.287 18.745 -16.739 1.00 72.94 218 ASP A CA 1
ATOM 1712 C C . ASP A 1 218 ? 10.434 19.037 -15.237 1.00 72.94 218 ASP A C 1
ATOM 1714 O O . ASP A 1 218 ? 9.612 19.728 -14.630 1.00 72.94 218 ASP A O 1
ATOM 1718 N N . MET A 1 219 ? 11.547 18.612 -14.632 1.00 64.94 219 MET A N 1
ATOM 1719 C CA . MET A 1 219 ? 11.859 18.925 -13.237 1.00 64.94 219 MET A CA 1
ATOM 1720 C C . MET A 1 219 ? 12.026 20.428 -12.998 1.00 64.94 219 MET A C 1
ATOM 1722 O O . MET A 1 219 ? 11.567 20.945 -11.976 1.00 64.94 219 MET A O 1
ATOM 1726 N N . THR A 1 220 ? 12.683 21.136 -13.921 1.00 66.56 220 THR A N 1
ATOM 1727 C CA . THR A 1 220 ? 12.868 22.592 -13.837 1.00 66.56 220 THR A CA 1
ATOM 1728 C C . THR A 1 220 ? 11.521 23.302 -13.927 1.00 66.56 220 THR A C 1
ATOM 1730 O O . THR A 1 220 ? 11.226 24.169 -13.102 1.00 66.56 220 THR A O 1
ATOM 1733 N N . THR A 1 221 ? 10.670 22.867 -14.855 1.00 68.19 221 THR A N 1
ATOM 1734 C CA . THR A 1 221 ? 9.311 23.383 -15.048 1.00 68.19 221 THR A CA 1
ATOM 1735 C C . THR A 1 221 ? 8.436 23.124 -13.822 1.00 68.19 221 THR A C 1
ATOM 1737 O O . THR A 1 221 ? 7.797 24.041 -13.305 1.00 68.19 221 THR A O 1
ATOM 1740 N N . THR A 1 222 ? 8.454 21.904 -13.285 1.00 61.22 222 THR A N 1
ATOM 1741 C CA . THR A 1 222 ? 7.719 21.519 -12.070 1.00 61.22 222 THR A CA 1
ATOM 1742 C C . THR A 1 222 ? 8.173 22.338 -10.863 1.00 61.22 222 THR A C 1
ATOM 1744 O O . THR A 1 222 ? 7.351 22.845 -10.101 1.00 61.22 222 THR A O 1
ATOM 1747 N N . PHE A 1 223 ? 9.482 22.542 -10.702 1.00 58.09 223 PHE A N 1
ATOM 1748 C CA . PHE A 1 223 ? 10.016 23.362 -9.618 1.00 58.09 223 PHE A CA 1
ATOM 1749 C C . PHE A 1 223 ? 9.572 24.828 -9.741 1.00 58.09 223 PHE A C 1
ATOM 1751 O O . PHE A 1 223 ? 9.101 25.413 -8.766 1.00 58.09 223 PHE A O 1
ATOM 1758 N N . GLN A 1 224 ? 9.688 25.420 -10.933 1.00 60.91 224 GLN A N 1
ATOM 1759 C CA . GLN A 1 224 ? 9.290 26.809 -11.181 1.00 60.91 224 GLN A CA 1
ATOM 1760 C C . GLN A 1 224 ? 7.784 27.024 -10.986 1.00 60.91 224 GLN A C 1
ATOM 1762 O O . GLN A 1 224 ? 7.377 28.039 -10.427 1.00 60.91 224 GLN A O 1
ATOM 1767 N N . THR A 1 225 ? 6.956 26.067 -11.401 1.00 60.03 225 THR A N 1
ATOM 1768 C CA . THR A 1 225 ? 5.493 26.175 -11.314 1.00 60.03 225 THR A CA 1
ATOM 1769 C C . THR A 1 225 ? 4.955 25.902 -9.912 1.00 60.03 225 THR A C 1
ATOM 1771 O O . THR A 1 225 ? 4.020 26.573 -9.483 1.00 60.03 225 THR A O 1
ATOM 1774 N N . GLN A 1 226 ? 5.547 24.961 -9.170 1.00 60.09 226 GLN A N 1
ATOM 1775 C CA . GLN A 1 226 ? 5.021 24.539 -7.868 1.00 60.09 226 GLN A CA 1
ATOM 1776 C C . GLN A 1 226 ? 5.699 25.217 -6.671 1.00 60.09 226 GLN A C 1
ATOM 1778 O O . GLN A 1 226 ? 5.076 25.337 -5.619 1.00 60.09 226 GLN A O 1
ATOM 1783 N N . MET A 1 227 ? 6.958 25.661 -6.791 1.00 55.62 227 MET A N 1
ATOM 1784 C CA . MET A 1 227 ? 7.743 26.148 -5.641 1.00 55.62 227 MET A CA 1
ATOM 1785 C C . MET A 1 227 ? 8.027 27.655 -5.638 1.00 55.62 227 MET A C 1
ATOM 1787 O O . MET A 1 227 ? 8.456 28.186 -4.613 1.00 55.62 227 MET A O 1
ATOM 1791 N N . ALA A 1 228 ? 7.747 28.370 -6.732 1.00 51.34 228 ALA A N 1
ATOM 1792 C CA . ALA A 1 228 ? 7.884 29.827 -6.794 1.00 51.34 228 ALA A CA 1
ATOM 1793 C C . ALA A 1 228 ? 7.009 30.638 -5.800 1.00 51.34 228 ALA A C 1
ATOM 1795 O O . ALA A 1 228 ? 7.455 31.722 -5.418 1.00 51.34 228 ALA A O 1
ATOM 1796 N N . PRO A 1 229 ? 5.825 30.186 -5.322 1.00 51.09 229 PRO A N 1
ATOM 1797 C CA . PRO A 1 229 ? 4.999 31.030 -4.448 1.00 51.09 229 PRO A CA 1
ATOM 1798 C C . PRO A 1 229 ? 5.452 31.123 -2.975 1.00 51.09 229 PRO A C 1
ATOM 1800 O O . PRO A 1 229 ? 4.980 32.008 -2.268 1.00 51.09 229 PRO A O 1
ATOM 1803 N N . GLU A 1 230 ? 6.354 30.260 -2.480 1.00 53.34 230 GLU A N 1
ATOM 1804 C CA . GLU A 1 230 ? 6.713 30.184 -1.042 1.00 53.34 230 GLU A CA 1
ATOM 1805 C C . GLU A 1 230 ? 8.215 30.385 -0.750 1.00 53.34 230 GLU A C 1
ATOM 1807 O O . GLU A 1 230 ? 8.799 29.755 0.140 1.00 53.34 230 GLU A O 1
ATOM 1812 N N . ALA A 1 231 ? 8.874 31.283 -1.482 1.00 49.19 231 ALA A N 1
ATOM 1813 C CA . ALA A 1 231 ? 10.300 31.568 -1.321 1.00 49.19 231 ALA A CA 1
ATOM 1814 C C . ALA A 1 231 ? 10.625 32.389 -0.049 1.00 49.19 231 ALA A C 1
ATOM 1816 O O . ALA A 1 231 ? 11.124 33.509 -0.124 1.00 49.19 231 ALA A O 1
ATOM 1817 N N . ASN A 1 232 ? 10.404 31.828 1.146 1.00 56.50 232 ASN A N 1
ATOM 1818 C CA . ASN A 1 232 ? 11.121 32.283 2.339 1.00 56.50 232 ASN A CA 1
ATOM 1819 C C . ASN A 1 232 ? 12.491 31.580 2.390 1.00 56.50 232 ASN A C 1
ATOM 1821 O O . ASN A 1 232 ? 12.593 30.367 2.615 1.00 56.50 232 ASN A O 1
ATOM 1825 N N . SER A 1 233 ? 13.551 32.354 2.152 1.00 59.59 233 SER A N 1
ATOM 1826 C CA . SER A 1 233 ? 14.936 31.902 1.959 1.00 59.59 233 SER A CA 1
ATOM 1827 C C . SER A 1 233 ? 15.491 31.063 3.121 1.00 59.59 233 SER A C 1
ATOM 1829 O O . SER A 1 233 ? 16.302 30.157 2.903 1.00 59.59 233 SER A O 1
ATOM 1831 N N . GLU A 1 234 ? 15.005 31.271 4.350 1.00 60.59 234 GLU A N 1
ATOM 1832 C CA . GLU A 1 234 ? 15.442 30.513 5.528 1.00 60.59 234 GLU A CA 1
ATOM 1833 C C . GLU A 1 234 ? 14.993 29.038 5.484 1.00 60.59 234 GLU A C 1
ATOM 1835 O O . GLU A 1 234 ? 15.735 28.127 5.878 1.00 60.59 234 GLU A O 1
ATOM 1840 N N . ARG A 1 235 ? 13.789 28.775 4.957 1.00 60.69 235 ARG A N 1
ATOM 1841 C CA . ARG A 1 235 ? 13.232 27.417 4.857 1.00 60.69 235 ARG A CA 1
ATOM 1842 C C . ARG A 1 235 ? 13.933 26.617 3.759 1.00 60.69 235 ARG A C 1
ATOM 1844 O O . ARG A 1 235 ? 14.261 25.451 4.001 1.00 60.69 235 ARG A O 1
ATOM 1851 N N . CYS A 1 236 ? 14.271 27.254 2.628 1.00 55.12 236 CYS A N 1
ATOM 1852 C CA . CYS A 1 236 ? 15.111 26.623 1.601 1.00 55.12 236 CYS A CA 1
ATOM 1853 C C . CYS A 1 236 ? 16.486 26.240 2.175 1.00 55.12 236 CYS A C 1
ATOM 1855 O O . CYS A 1 236 ? 16.917 25.092 2.045 1.00 55.12 236 CYS A O 1
ATOM 1857 N N . GLY A 1 237 ? 17.145 27.151 2.904 1.00 57.22 237 GLY A N 1
ATOM 1858 C CA . GLY A 1 237 ? 18.466 26.899 3.490 1.00 57.22 237 GLY A CA 1
ATOM 1859 C C . GLY A 1 237 ? 18.496 25.705 4.456 1.00 57.22 237 GLY A C 1
ATOM 1860 O O . GLY A 1 237 ? 19.359 24.827 4.347 1.00 57.22 237 GLY A O 1
ATOM 1861 N N . LYS A 1 238 ? 17.520 25.613 5.370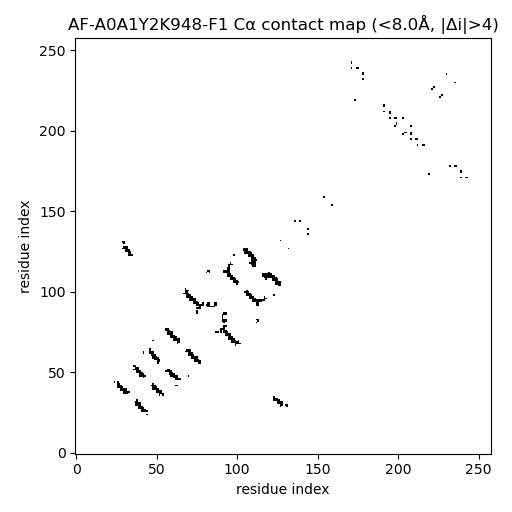 1.00 63.88 238 LYS A N 1
ATOM 1862 C CA . LYS A 1 238 ? 17.411 24.497 6.331 1.00 63.88 238 LYS A CA 1
ATOM 1863 C C . LYS A 1 238 ? 17.132 23.156 5.641 1.00 63.88 238 LYS A C 1
ATOM 1865 O O . LYS A 1 238 ? 17.685 22.127 6.045 1.00 63.88 238 LYS A O 1
ATOM 1870 N N . MET A 1 239 ? 16.316 23.152 4.588 1.00 55.69 239 MET A N 1
ATOM 1871 C CA . MET A 1 239 ? 16.030 21.942 3.813 1.00 55.69 239 MET A CA 1
ATOM 1872 C C . MET A 1 239 ? 17.238 21.468 3.004 1.00 55.69 239 MET A C 1
ATOM 1874 O O . MET A 1 239 ? 17.566 20.280 3.060 1.00 55.69 239 MET A O 1
ATOM 1878 N N . LEU A 1 240 ? 17.960 22.381 2.352 1.00 53.06 240 LEU A N 1
ATOM 1879 C CA . LEU A 1 240 ? 19.182 22.064 1.608 1.00 53.06 240 LEU A CA 1
ATOM 1880 C C . LEU A 1 240 ? 20.277 21.500 2.519 1.00 53.06 240 LEU A C 1
ATOM 1882 O O . LEU A 1 240 ? 20.896 20.488 2.188 1.00 53.06 240 LEU A O 1
ATOM 1886 N N . GLN A 1 241 ? 20.473 22.069 3.713 1.00 58.25 241 GLN A N 1
ATOM 1887 C CA . GLN A 1 241 ? 21.423 21.520 4.687 1.00 58.25 241 GLN A CA 1
ATOM 1888 C C . GLN A 1 241 ? 21.041 20.108 5.150 1.00 58.25 241 GLN A C 1
ATOM 1890 O O . GLN A 1 241 ? 21.911 19.250 5.329 1.00 58.25 241 GLN A O 1
ATOM 1895 N N . LYS A 1 242 ? 19.744 19.841 5.344 1.00 63.31 242 LYS A N 1
ATOM 1896 C CA . LYS A 1 242 ? 19.247 18.510 5.716 1.00 63.31 242 LYS A CA 1
ATOM 1897 C C . LYS A 1 242 ? 19.480 17.501 4.590 1.00 63.31 242 LYS A C 1
ATOM 1899 O O . LYS A 1 242 ? 19.958 16.398 4.857 1.00 63.31 242 LYS A O 1
ATOM 1904 N N . TRP A 1 243 ? 19.210 17.892 3.347 1.00 54.53 243 TRP A N 1
ATOM 1905 C CA . TRP A 1 243 ? 19.449 17.071 2.160 1.00 54.53 243 TRP A CA 1
ATOM 1906 C C . TRP A 1 243 ? 20.935 16.768 1.960 1.00 54.53 243 TRP A C 1
ATOM 1908 O O . TRP A 1 243 ? 21.302 15.600 1.846 1.00 54.53 243 TRP A O 1
ATOM 1918 N N . ALA A 1 244 ? 21.805 17.775 2.045 1.00 52.41 244 ALA A N 1
ATOM 1919 C CA . ALA A 1 244 ? 23.253 17.598 1.940 1.00 52.41 244 ALA A CA 1
ATOM 1920 C C . ALA A 1 244 ? 23.806 16.655 3.027 1.00 52.41 244 ALA A C 1
ATOM 1922 O O . ALA A 1 244 ? 24.586 15.747 2.732 1.00 52.41 244 ALA A O 1
ATOM 1923 N N . LYS A 1 245 ? 23.352 16.796 4.283 1.00 62.81 245 LYS A N 1
ATOM 1924 C CA . LYS A 1 245 ? 23.736 15.895 5.389 1.00 62.81 245 LYS A CA 1
ATOM 1925 C C . LYS A 1 245 ? 23.248 14.460 5.184 1.00 62.81 245 LYS A C 1
ATOM 1927 O O . LYS A 1 245 ? 23.912 13.524 5.631 1.00 62.81 245 LYS A O 1
ATOM 1932 N N . ASN A 1 246 ? 22.090 14.273 4.557 1.00 54.72 246 ASN A N 1
ATOM 1933 C CA . ASN A 1 246 ? 21.548 12.948 4.269 1.00 54.72 246 ASN A CA 1
ATOM 1934 C C . ASN A 1 246 ? 22.282 12.289 3.099 1.00 54.72 246 ASN A C 1
ATOM 1936 O O . ASN A 1 246 ? 22.672 11.131 3.227 1.00 54.72 246 ASN A O 1
ATOM 1940 N N . ALA A 1 247 ? 22.564 13.039 2.032 1.00 49.78 247 ALA A N 1
ATOM 1941 C CA . ALA A 1 247 ? 23.375 12.581 0.908 1.00 49.78 247 ALA A CA 1
ATOM 1942 C C . ALA A 1 247 ? 24.795 12.185 1.357 1.00 49.78 247 ALA A C 1
ATOM 1944 O O . ALA A 1 247 ? 25.285 11.122 0.985 1.00 49.78 247 ALA A O 1
ATOM 1945 N N . ALA A 1 248 ? 25.430 12.975 2.233 1.00 53.56 248 ALA A N 1
ATOM 1946 C CA . ALA A 1 248 ? 26.749 12.659 2.789 1.00 53.56 248 ALA A CA 1
ATOM 1947 C C . ALA A 1 248 ? 26.742 11.399 3.678 1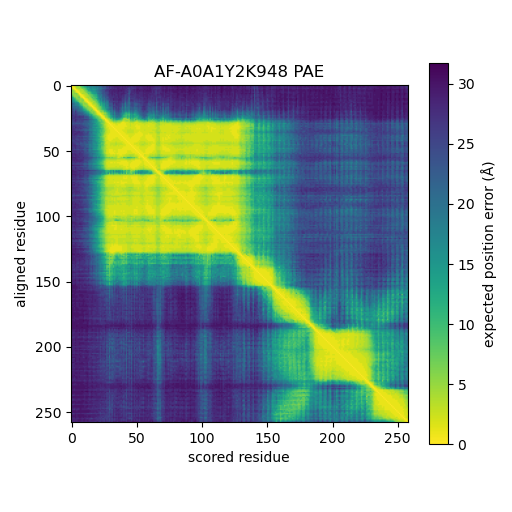.00 53.56 248 ALA A C 1
ATOM 1949 O O . ALA A 1 248 ? 27.631 10.556 3.562 1.00 53.56 248 ALA A O 1
ATOM 1950 N N . ARG A 1 249 ? 25.723 11.233 4.537 1.00 59.25 249 ARG A N 1
ATOM 1951 C CA . ARG A 1 249 ? 25.558 10.025 5.369 1.00 59.25 249 ARG A CA 1
ATOM 1952 C C . ARG A 1 249 ? 25.317 8.771 4.532 1.00 59.25 249 ARG A C 1
ATOM 1954 O O . ARG A 1 249 ? 25.847 7.715 4.863 1.00 59.25 249 ARG A O 1
ATOM 1961 N N . TRP A 1 250 ? 24.543 8.891 3.459 1.00 47.06 250 TRP A N 1
ATOM 1962 C CA . TRP A 1 250 ? 24.297 7.797 2.525 1.00 47.06 250 TRP A CA 1
ATOM 1963 C C . TRP A 1 250 ? 25.544 7.431 1.721 1.00 47.06 250 TRP A C 1
ATOM 1965 O O . TRP A 1 250 ? 25.880 6.255 1.648 1.00 47.06 250 TRP A O 1
ATOM 1975 N N . ARG A 1 251 ? 26.289 8.425 1.219 1.00 47.84 251 ARG A N 1
ATOM 1976 C CA . ARG A 1 251 ? 27.585 8.206 0.561 1.00 47.84 251 ARG A CA 1
ATOM 1977 C C . ARG A 1 251 ? 28.547 7.441 1.467 1.00 47.84 251 ARG A C 1
ATOM 1979 O O . ARG A 1 251 ? 29.136 6.466 1.021 1.00 47.84 251 ARG A O 1
ATOM 1986 N N . LYS A 1 252 ? 28.671 7.846 2.735 1.00 50.59 252 LYS A N 1
ATOM 1987 C CA . LYS A 1 252 ? 29.538 7.169 3.709 1.00 50.59 252 LYS A CA 1
ATOM 1988 C C . LYS A 1 252 ? 29.120 5.710 3.938 1.00 50.59 252 LYS A C 1
ATOM 1990 O O . LYS A 1 252 ? 29.947 4.824 3.813 1.00 50.59 252 LYS A O 1
ATOM 1995 N N . LYS A 1 253 ? 27.828 5.446 4.168 1.00 48.41 253 LYS A N 1
ATOM 1996 C CA . LYS A 1 253 ? 27.310 4.076 4.351 1.00 48.41 253 LYS A CA 1
ATOM 1997 C C . LYS A 1 253 ? 27.548 3.150 3.156 1.00 48.41 253 LYS A C 1
ATOM 1999 O O . LYS A 1 253 ? 27.641 1.949 3.354 1.00 48.41 253 LYS A O 1
ATOM 2004 N N . ILE A 1 254 ? 27.591 3.696 1.942 1.00 43.16 254 ILE A N 1
ATOM 2005 C CA . ILE A 1 254 ? 27.844 2.928 0.718 1.00 43.16 254 ILE A CA 1
ATOM 2006 C C . ILE A 1 254 ? 29.340 2.625 0.572 1.00 43.16 254 ILE A C 1
ATOM 2008 O O . ILE A 1 254 ? 29.693 1.490 0.273 1.00 43.16 254 ILE A O 1
ATOM 2012 N N . MET A 1 255 ? 30.206 3.612 0.817 1.00 43.41 255 MET A N 1
ATOM 2013 C CA . MET A 1 255 ? 31.663 3.435 0.745 1.00 43.41 255 MET A CA 1
ATOM 2014 C C . MET A 1 255 ? 32.205 2.520 1.852 1.00 43.41 255 MET A C 1
ATOM 2016 O O . MET A 1 255 ? 33.171 1.811 1.623 1.00 43.41 255 MET A O 1
ATOM 2020 N N . ASP A 1 256 ? 31.569 2.512 3.025 1.00 49.72 256 ASP A N 1
ATOM 2021 C CA . ASP A 1 256 ? 31.950 1.662 4.162 1.00 49.72 256 ASP A CA 1
ATOM 2022 C C . ASP A 1 256 ? 31.337 0.240 4.074 1.00 49.72 256 ASP A C 1
ATOM 2024 O O . ASP A 1 256 ? 31.474 -0.548 5.008 1.00 49.72 256 ASP A O 1
ATOM 2028 N N . SER A 1 257 ? 30.594 -0.072 3.000 1.00 40.09 257 SER A N 1
ATOM 2029 C CA . SER A 1 257 ? 29.975 -1.392 2.758 1.00 40.09 257 SER A CA 1
ATOM 2030 C C . SER A 1 257 ? 30.710 -2.245 1.713 1.00 40.09 257 SER A C 1
ATOM 2032 O O . SER A 1 257 ? 30.202 -3.298 1.323 1.00 40.09 257 SER A O 1
ATOM 2034 N N . GLU A 1 258 ? 31.878 -1.773 1.270 1.00 41.38 258 GLU A N 1
ATOM 2035 C CA . GLU A 1 258 ? 32.904 -2.527 0.532 1.00 41.38 258 GLU A CA 1
ATOM 2036 C C . GLU A 1 258 ? 33.944 -3.099 1.508 1.00 41.38 258 GLU A C 1
ATOM 2038 O O . GLU A 1 258 ? 34.453 -4.205 1.218 1.00 41.38 258 GLU A O 1
#

pLDDT: mean 71.6, std 20.31, range [37.69, 98.69]

Organism: NCBI:txid1434232

Radius of gyration: 27.35 Å; Cα contacts (8 Å, |Δi|>4): 303; chains: 1; bounding box: 59×55×104 Å

Sequence (258 aa):
MNILQRSVFTLLGALALLLSSGPALAMQELEWKTDFGPMALTIDDDGTAEGKYPDYTGKLYGSVEDNENRFVGYWVQPRSELRCSEKRHGSAFWGQVIFTGLSEASLKGKWSYCDKPPGTHGAWNGVLTRRHVKAVAKRMTPEQERAYKKAQKEFDPKLMRQNMMIQMLMSARAGLKVCQQYGSPETSDDLVDMFIDRAARKGATADQQQALRDTLEDMTTTFQTQMAPEANSERCGKMLQKWAKNAARWRKKIMDSE

Secondary structure (DSSP, 8-state):
---------------------PPP---EEEEEEETTEEEEEEE-TTSEEEEE-TTSS-EEEEEEETTTTEEEEEEEES--SS--SS-BTTBSEEEEEEEE-TTSSEEEEEE-SBTSPTTSSEE--EEE-HHHHHHHHHHS-HHHHHHHHHHHHH--HHHHHHHHHHHHHHHHHHHHHHHHHTT--TTHHHHHHHHHHHHHTTT--HHHHHHHHHHHHHHHHHHHHHHGGG--HHHHHHHHHHHHHHHHHHHHHHHTT-

Mean predicted aligned error: 17.79 Å

Foldseek 3Di:
DDDDDDDPDDPDDDPPDPDPPPPPPDFDWFWKQKPVGIKTWTADPVQWIKIDHVVFGKIWTFGQDPVFQKTWTKIDHQDDPDFAPDDDPRHRWMWIKMWGQNVHQKIKMFIDTDDDDTNPVHIMIIGTDVVSVVVVCVPDDPVRNVVVVVCVVVPDVVVVVVVVLVVLVLLLVLLVVVLVCVVDDDPLVVSLVVVLVVCVVVVDDPVRSVVSSVVSVVSNVCCCVPPVPDPPSVVSVVVSVVSVVVSVVVVVVVVVVD

Nearest PDB structures (foldseek):
  5o1r-assembly2_B  TM=4.016E-01  e=8.884E-02  Neisseria meningitidis
  5jk2-assembly9_I  TM=5.274E-01  e=1.746E+00  Treponema pallidum subsp. pallidum str. Nichols
  5jk2-assembly8_H  TM=4.995E-01  e=2.074E+00  Treponema pallidum subsp. pallidum str. Nichols
  5jk2-assembly10_C  TM=4.903E-01  e=3.097E+00  Treponema pallidum subsp. pallidum str. Nichols